Protein AF-I4D153-F1 (afdb_monomer)

Radius of gyration: 48.36 Å; Cα contacts (8 Å, |Δi|>4): 342; chains: 1; bounding box: 91×27×139 Å

Organism: Desulfosporosinus acidiphilus (strain DSM 22704 / JCM 16185 / SJ4) (NCBI:txid646529)

InterPro domains:
  IPR004089 Methyl-accepting chemotaxis protein (MCP) signalling domain [PF00015] (146-263)
  IPR004089 Methyl-accepting chemotaxis protein (MCP) signalling domain [PS50111] (107-269)
  IPR004089 Methyl-accepting chemotaxis protein (MCP) signalling domain [SM00283] (89-269)

pLDDT: mean 94.03, std 3.93, range [60.91, 98.0]

Solvent-accessible surface area (backbone atoms only — not comparable to full-atom val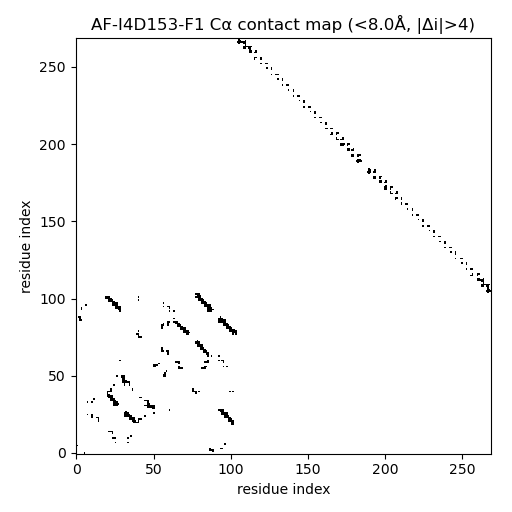ues): 13862 Å² total; per-residue (Å²): 133,53,72,62,58,54,49,67,71,44,55,88,53,54,54,76,78,47,93,61,53,36,21,40,37,35,27,45,81,65,24,26,73,43,75,44,67,24,90,71,45,54,90,78,81,52,73,69,43,54,67,54,87,91,35,50,53,43,52,6,66,72,68,72,39,76,27,77,44,82,43,60,33,90,81,52,78,48,33,26,39,39,39,14,38,43,38,71,53,97,90,39,75,60,18,31,46,33,38,34,38,58,40,57,68,33,51,46,37,25,50,53,15,48,54,47,44,57,48,45,55,54,51,52,52,53,42,52,53,50,48,53,52,40,54,51,48,53,53,48,50,55,51,52,50,54,53,48,53,51,51,52,52,50,48,53,52,51,49,54,52,40,54,50,51,38,50,49,20,55,50,42,29,53,50,16,48,55,41,31,52,51,14,60,73,50,44,85,82,13,55,68,49,30,56,54,16,52,51,42,29,49,54,17,50,54,44,41,54,51,34,52,53,50,51,54,51,47,54,55,51,51,54,52,50,53,55,48,53,54,50,49,53,52,51,50,54,53,42,54,49,51,53,50,52,42,53,52,49,54,57,50,44,56,52,50,45,55,53,22,53,50,35,31,59,58,27,72,111

Foldseek 3Di:
DFLLVVCVVCQVVVCVVDPFFKKKWKWFLFFTCDTDHTPQRDPVHDGPHGDDPPDQQVVCSVVVAWGWDWDDCVNGVFTWIKIKHFRDDPNHGGIIMIMTGGLPVLLVLQVVLVVLLVVLVVVLVVLVVLLVVLVVLLVVLVVLLVVLVVVLVVLVVLLVVLVVLLVVLVVQLVVLVVQLVVLVVVPPVSVVSNVVSVVSNVVSVVSNVVSVVSNVVSVVVNVVSVVSNVVSVVSNVVSVVSNVVSVVSNVVSVVSNVVSVVSSVSSVD

Structure (mmCIF, N/CA/C/O backbone):
data_AF-I4D153-F1
#
_entry.id   AF-I4D153-F1
#
loop_
_atom_site.group_PDB
_atom_site.id
_atom_site.type_symbol
_atom_site.label_atom_id
_atom_site.label_alt_id
_atom_site.label_comp_id
_atom_site.label_asym_id
_atom_site.label_entity_id
_atom_site.label_seq_id
_atom_site.pdbx_PDB_ins_code
_atom_site.Cartn_x
_atom_site.Cartn_y
_atom_site.Cartn_z
_atom_site.occupancy
_atom_site.B_iso_or_equiv
_atom_site.auth_seq_id
_atom_site.auth_comp_id
_atom_site.auth_asym_id
_atom_site.auth_atom_id
_atom_site.pdbx_PDB_model_num
ATOM 1 N N . MET A 1 1 ? 26.903 -4.502 -64.035 1.00 76.62 1 MET A N 1
ATOM 2 C CA . MET A 1 1 ? 26.724 -3.588 -62.892 1.00 76.62 1 MET A CA 1
ATOM 3 C C . MET A 1 1 ? 27.528 -4.168 -61.753 1.00 76.62 1 MET A C 1
ATOM 5 O O . MET A 1 1 ? 27.273 -5.317 -61.411 1.00 76.62 1 MET A O 1
ATOM 9 N N . THR A 1 2 ? 28.529 -3.446 -61.257 1.00 90.88 2 THR A N 1
ATOM 10 C CA . THR A 1 2 ? 29.342 -3.911 -60.124 1.00 90.88 2 THR A CA 1
ATOM 11 C C . THR A 1 2 ? 28.524 -3.893 -58.838 1.00 90.88 2 THR A C 1
ATOM 13 O O . THR A 1 2 ? 27.519 -3.177 -58.733 1.00 90.88 2 THR A O 1
ATOM 16 N N . LYS A 1 3 ? 28.940 -4.658 -57.828 1.00 91.25 3 LYS A N 1
ATOM 17 C CA . LYS A 1 3 ? 28.259 -4.655 -56.525 1.00 91.25 3 LYS A CA 1
ATOM 18 C C . LYS A 1 3 ? 28.270 -3.264 -55.893 1.00 91.25 3 LYS A C 1
ATOM 20 O O . LYS A 1 3 ? 27.273 -2.843 -55.312 1.00 91.25 3 LYS A O 1
ATOM 25 N N . PHE A 1 4 ? 29.363 -2.523 -56.058 1.00 93.19 4 PHE A N 1
ATOM 26 C CA . PHE A 1 4 ? 29.460 -1.140 -55.600 1.00 93.19 4 PHE A CA 1
ATOM 27 C C . PHE A 1 4 ? 28.450 -0.214 -56.298 1.00 93.19 4 PHE A C 1
ATOM 29 O O . PHE A 1 4 ? 27.745 0.534 -55.622 1.00 93.19 4 PHE A O 1
ATOM 36 N N . GLN A 1 5 ? 28.297 -0.326 -57.625 1.00 92.19 5 GLN A N 1
ATOM 37 C CA . GLN A 1 5 ? 27.283 0.424 -58.381 1.00 92.19 5 GLN A CA 1
ATOM 38 C C . GLN A 1 5 ? 25.861 0.122 -57.891 1.00 92.19 5 GLN A C 1
ATOM 40 O O . GLN A 1 5 ? 25.035 1.026 -57.821 1.00 92.19 5 GLN A O 1
ATOM 45 N N . ALA A 1 6 ? 25.579 -1.123 -57.494 1.00 93.25 6 ALA A N 1
ATOM 46 C CA . ALA A 1 6 ? 24.289 -1.478 -56.904 1.00 93.25 6 ALA A CA 1
ATOM 47 C C . ALA A 1 6 ? 24.031 -0.724 -55.587 1.00 93.25 6 ALA A C 1
ATOM 49 O O . ALA A 1 6 ? 22.956 -0.156 -55.411 1.00 93.25 6 ALA A O 1
ATOM 50 N N . TYR A 1 7 ? 25.024 -0.656 -54.688 1.00 94.12 7 TYR A N 1
ATOM 51 C CA . TYR A 1 7 ? 24.916 0.125 -53.449 1.00 94.12 7 TYR A CA 1
ATOM 52 C C . TYR A 1 7 ? 24.739 1.624 -53.715 1.00 94.12 7 TYR A C 1
ATOM 54 O O . TYR A 1 7 ? 23.959 2.265 -53.018 1.00 94.12 7 TYR A O 1
ATOM 62 N N . GLN A 1 8 ? 25.400 2.180 -54.736 1.00 93.38 8 GLN A N 1
ATOM 63 C CA . GLN A 1 8 ? 25.223 3.585 -55.125 1.00 93.38 8 GLN A CA 1
ATOM 64 C C . GLN A 1 8 ? 23.796 3.909 -55.585 1.00 93.38 8 GLN A C 1
ATOM 66 O O . GLN A 1 8 ? 23.347 5.033 -55.380 1.00 93.38 8 GLN A O 1
ATOM 71 N N . LEU A 1 9 ? 23.084 2.949 -56.184 1.00 93.31 9 LEU A N 1
ATOM 72 C CA . LEU A 1 9 ? 21.699 3.148 -56.617 1.00 93.31 9 LEU A CA 1
ATOM 73 C C . LEU A 1 9 ? 20.720 3.167 -55.440 1.00 93.31 9 LEU A C 1
ATOM 75 O O . LEU A 1 9 ? 19.790 3.964 -55.447 1.00 93.31 9 LEU A O 1
ATOM 79 N N . ILE A 1 10 ? 20.938 2.317 -54.432 1.00 94.06 10 ILE A N 1
ATOM 80 C CA . ILE A 1 10 ? 19.985 2.138 -53.325 1.00 94.06 10 ILE A CA 1
ATOM 81 C C . ILE A 1 10 ? 20.314 2.971 -52.080 1.00 94.06 10 ILE A C 1
ATOM 83 O O . ILE A 1 10 ? 19.490 3.063 -51.176 1.00 94.06 10 ILE A O 1
ATOM 87 N N . VAL A 1 11 ? 21.511 3.564 -51.976 1.00 93.81 11 VAL A N 1
ATOM 88 C CA . VAL A 1 11 ? 21.991 4.207 -50.734 1.00 93.81 11 VAL A CA 1
ATOM 89 C C . VAL A 1 11 ? 21.057 5.305 -50.205 1.00 93.81 11 VAL A C 1
ATOM 91 O O . VAL A 1 11 ? 20.907 5.426 -48.991 1.00 93.81 11 VAL A O 1
ATOM 94 N N . SER A 1 12 ? 20.379 6.052 -51.083 1.00 91.31 12 SER A N 1
ATOM 95 C CA . SER A 1 12 ? 19.394 7.079 -50.700 1.00 91.31 12 SER A CA 1
ATOM 96 C C . SER A 1 12 ? 18.118 6.508 -50.077 1.00 91.31 12 SER A C 1
ATOM 98 O O . SER A 1 12 ? 17.389 7.218 -49.392 1.00 91.31 12 SER A O 1
ATOM 100 N N . GLU A 1 13 ? 17.825 5.233 -50.323 1.00 92.88 13 GLU A N 1
ATOM 101 C CA . GLU A 1 13 ? 16.612 4.551 -49.868 1.00 92.88 13 GLU A CA 1
ATOM 102 C C . GLU A 1 13 ? 16.860 3.750 -48.585 1.00 92.88 13 GLU A C 1
ATOM 104 O O . GLU A 1 13 ? 15.913 3.421 -47.877 1.00 92.88 13 GLU A O 1
ATOM 109 N N . ILE A 1 14 ? 18.125 3.483 -48.230 1.00 92.56 14 ILE A N 1
ATOM 110 C CA . ILE A 1 14 ? 18.494 2.663 -47.064 1.00 92.56 14 ILE A CA 1
ATOM 111 C C . ILE A 1 14 ? 17.884 3.204 -45.768 1.00 92.56 14 ILE A C 1
ATOM 113 O O . ILE A 1 14 ? 17.436 2.410 -44.947 1.00 92.56 14 ILE A O 1
ATOM 117 N N . GLN A 1 15 ? 17.809 4.527 -45.588 1.00 91.56 15 GLN A N 1
ATOM 118 C CA . GLN A 1 15 ? 17.182 5.128 -44.403 1.00 91.56 15 GLN A CA 1
ATOM 119 C C . GLN A 1 15 ? 15.707 4.727 -44.246 1.00 91.56 15 GLN A C 1
ATOM 121 O O . GLN A 1 15 ? 15.231 4.604 -43.124 1.00 91.56 15 GLN A O 1
ATOM 126 N N . GLN A 1 16 ? 14.992 4.471 -45.347 1.00 89.75 16 GLN A N 1
ATOM 127 C CA . GLN A 1 16 ? 13.570 4.103 -45.334 1.00 89.75 16 GLN A CA 1
ATOM 128 C C . GLN A 1 16 ? 13.328 2.667 -44.844 1.00 89.75 16 GLN A C 1
ATOM 130 O O . GLN A 1 16 ? 12.194 2.300 -44.553 1.00 89.75 16 GLN A O 1
ATOM 135 N N . LEU A 1 17 ? 14.384 1.851 -44.745 1.00 90.06 17 LEU A N 1
ATOM 136 C CA . LEU A 1 17 ? 14.309 0.487 -44.217 1.00 90.06 17 LEU A CA 1
ATOM 137 C C . LEU A 1 17 ? 14.295 0.445 -42.683 1.00 90.06 17 LEU A C 1
ATOM 139 O O . LEU A 1 17 ? 14.045 -0.614 -42.107 1.00 90.06 17 LEU A O 1
ATOM 143 N N . PHE A 1 18 ? 14.583 1.570 -42.024 1.00 88.06 18 PHE A N 1
ATOM 144 C CA . PHE A 1 18 ? 14.670 1.672 -40.573 1.00 88.06 18 PHE A CA 1
ATOM 145 C C . PHE A 1 18 ? 13.539 2.540 -40.024 1.00 88.06 18 PHE A C 1
ATOM 147 O O . PHE A 1 18 ? 13.183 3.566 -40.597 1.00 88.06 18 PHE A O 1
ATOM 154 N N . ASN A 1 19 ? 12.998 2.131 -38.875 1.00 83.06 19 ASN A N 1
ATOM 155 C CA . ASN A 1 19 ? 12.070 2.960 -38.103 1.00 83.06 19 ASN A CA 1
ATOM 156 C C . ASN A 1 19 ? 12.810 3.967 -37.206 1.00 83.06 19 ASN A C 1
ATOM 158 O O . ASN A 1 19 ? 12.235 4.987 -36.827 1.00 83.06 19 ASN A O 1
ATOM 162 N N . ASP A 1 20 ? 14.064 3.667 -36.862 1.00 85.50 20 ASP A N 1
ATOM 163 C CA . ASP A 1 20 ? 14.906 4.494 -36.001 1.00 85.50 20 ASP A CA 1
ATOM 164 C C . ASP A 1 20 ? 15.532 5.663 -36.765 1.00 85.50 20 ASP A C 1
ATOM 166 O O . ASP A 1 20 ? 15.550 5.695 -37.997 1.00 85.50 20 ASP A O 1
ATOM 170 N N . ASP A 1 21 ? 16.091 6.626 -36.027 1.00 90.56 21 ASP A N 1
ATOM 171 C CA . ASP A 1 21 ? 16.912 7.648 -36.659 1.00 90.56 21 ASP A CA 1
ATOM 172 C C . ASP A 1 21 ? 18.254 7.066 -37.107 1.00 90.56 21 ASP A C 1
ATOM 174 O O . ASP A 1 21 ? 19.024 6.541 -36.294 1.00 90.56 21 ASP A O 1
ATOM 178 N N . VAL A 1 22 ? 18.516 7.158 -38.410 1.00 93.50 22 VAL A N 1
ATOM 179 C CA . VAL A 1 22 ? 19.647 6.501 -39.055 1.00 93.50 22 VAL A CA 1
ATOM 180 C C . VAL A 1 22 ? 20.360 7.457 -39.997 1.00 93.50 22 VAL A C 1
ATOM 182 O O . VAL A 1 22 ? 19.741 8.003 -40.906 1.00 93.50 22 VAL A O 1
ATOM 185 N N . ALA A 1 23 ? 21.675 7.606 -39.840 1.00 95.00 23 ALA A N 1
ATOM 186 C CA . ALA A 1 23 ? 22.534 8.225 -40.848 1.00 95.00 23 ALA A CA 1
ATOM 187 C C . ALA A 1 23 ? 23.227 7.145 -41.690 1.00 95.00 23 ALA A C 1
ATOM 189 O O . ALA A 1 23 ? 23.680 6.130 -41.157 1.00 95.00 23 ALA A O 1
ATOM 190 N N . VAL A 1 24 ? 23.330 7.363 -42.999 1.00 96.75 24 VAL A N 1
ATOM 191 C CA . VAL A 1 24 ? 23.921 6.411 -43.950 1.00 96.75 24 VAL A CA 1
ATOM 192 C C . VAL A 1 24 ? 25.056 7.083 -44.709 1.00 96.75 24 VAL A C 1
ATOM 194 O O . VAL A 1 24 ? 24.886 8.158 -45.282 1.00 96.75 24 VAL A O 1
ATOM 197 N N . THR A 1 25 ? 26.208 6.425 -44.764 1.00 96.75 25 THR A N 1
ATOM 198 C CA . THR A 1 25 ? 27.381 6.903 -45.498 1.00 96.75 25 THR A CA 1
ATOM 199 C C . THR A 1 25 ? 27.930 5.780 -46.365 1.00 96.75 25 THR A C 1
ATOM 201 O O . THR A 1 25 ? 28.168 4.674 -45.884 1.00 96.75 25 THR A O 1
ATOM 204 N N . LEU A 1 26 ? 28.160 6.063 -47.643 1.00 97.44 26 LEU A N 1
ATOM 205 C CA . LEU A 1 26 ? 28.806 5.146 -48.574 1.00 97.44 26 LEU A CA 1
ATOM 206 C C . LEU A 1 26 ? 30.208 5.659 -48.892 1.00 97.44 26 LEU A C 1
ATOM 208 O O . LEU A 1 26 ? 30.392 6.835 -49.214 1.00 97.44 26 LEU A O 1
ATOM 212 N N . PHE A 1 27 ? 31.177 4.758 -48.820 1.00 96.81 27 PHE A N 1
ATOM 213 C CA . PHE A 1 27 ? 32.582 5.005 -49.111 1.00 96.81 27 PHE A CA 1
ATOM 214 C C . PHE A 1 27 ? 33.006 4.140 -50.293 1.00 96.81 27 PHE A C 1
ATOM 216 O O . PHE A 1 27 ? 32.666 2.956 -50.318 1.00 96.81 27 PHE A O 1
ATOM 223 N N . ASP A 1 28 ? 33.772 4.704 -51.224 1.00 94.12 28 ASP A N 1
ATOM 224 C CA . ASP A 1 28 ? 34.683 3.887 -52.031 1.00 94.12 28 ASP A CA 1
ATOM 225 C C . ASP A 1 28 ? 35.900 3.487 -51.160 1.00 94.12 28 ASP A C 1
ATOM 227 O O . ASP A 1 28 ? 35.856 3.579 -49.928 1.00 94.12 28 ASP A O 1
ATOM 231 N N . THR A 1 29 ? 36.979 2.982 -51.753 1.00 91.50 29 THR A N 1
ATOM 232 C CA . THR A 1 29 ? 38.177 2.582 -50.996 1.00 91.50 29 THR A CA 1
ATOM 233 C C . THR A 1 29 ? 38.977 3.761 -50.429 1.00 91.50 29 THR A C 1
ATOM 235 O O . THR A 1 29 ? 39.786 3.557 -49.525 1.00 91.50 29 THR A O 1
ATOM 238 N N . GLU A 1 30 ? 38.747 4.988 -50.904 1.00 92.00 30 GLU A N 1
ATOM 239 C CA . GLU A 1 30 ? 39.556 6.169 -50.587 1.00 92.00 30 GLU A CA 1
ATOM 240 C C . GLU A 1 30 ? 38.769 7.293 -49.902 1.00 92.00 30 GLU A C 1
ATOM 242 O O . GLU A 1 30 ? 39.345 8.037 -49.109 1.00 92.00 30 GLU A O 1
ATOM 247 N N . LYS A 1 31 ? 37.474 7.453 -50.196 1.00 95.50 31 LYS A N 1
ATOM 248 C CA . LYS A 1 31 ? 36.664 8.622 -49.829 1.00 95.50 31 LYS A CA 1
ATOM 249 C C . LYS A 1 31 ? 35.166 8.337 -49.728 1.00 95.50 31 LYS A C 1
ATOM 251 O O . LYS A 1 31 ? 34.630 7.347 -50.217 1.00 95.50 31 LYS A O 1
ATOM 256 N N . ILE A 1 32 ? 34.462 9.274 -49.099 1.00 96.62 32 ILE A N 1
ATOM 257 C CA . ILE A 1 32 ? 32.999 9.300 -49.027 1.00 96.62 32 ILE A CA 1
ATOM 258 C C . ILE A 1 32 ? 32.430 9.631 -50.407 1.00 96.62 32 ILE A C 1
ATOM 260 O O . ILE A 1 32 ? 32.717 10.694 -50.961 1.00 96.62 32 ILE A O 1
ATOM 264 N N . VAL A 1 33 ? 31.569 8.758 -50.925 1.00 96.25 33 VAL A N 1
ATOM 265 C CA . VAL A 1 33 ? 30.865 8.954 -52.202 1.00 96.25 33 VAL A CA 1
ATOM 266 C C . VAL A 1 33 ? 29.421 9.410 -52.014 1.00 96.25 33 VAL A C 1
ATOM 268 O O . VAL A 1 33 ? 28.890 10.104 -52.875 1.00 96.25 33 VAL A O 1
ATOM 271 N N . ALA A 1 34 ? 28.791 9.067 -50.888 1.00 95.81 34 ALA A N 1
ATOM 272 C CA . ALA A 1 34 ? 27.454 9.534 -50.546 1.00 95.81 34 ALA A CA 1
ATOM 273 C C . ALA A 1 34 ? 27.289 9.643 -49.030 1.00 95.81 34 ALA A C 1
ATOM 275 O O . ALA A 1 34 ? 27.838 8.837 -48.278 1.00 95.81 34 ALA A O 1
ATOM 276 N N . TYR A 1 35 ? 26.516 10.629 -48.587 1.00 95.88 35 TYR A N 1
ATOM 277 C CA . TYR A 1 35 ? 26.180 10.821 -47.183 1.00 95.88 35 TYR A CA 1
ATOM 278 C C . TYR A 1 35 ? 24.750 11.329 -47.054 1.00 95.88 35 TYR A C 1
ATOM 280 O O . TYR A 1 35 ? 24.388 12.333 -47.665 1.00 95.88 35 TYR A O 1
ATOM 288 N N . TYR A 1 36 ? 23.976 10.640 -46.227 1.00 95.44 36 TYR A N 1
ATOM 289 C CA . TYR A 1 36 ? 22.609 10.975 -45.874 1.00 95.44 36 TYR A CA 1
ATOM 290 C C . TYR A 1 36 ? 22.545 11.073 -44.345 1.00 95.44 36 TYR A C 1
ATOM 292 O O . TYR A 1 36 ? 22.592 10.039 -43.670 1.00 95.44 36 TYR A O 1
ATOM 300 N N . PRO A 1 37 ? 22.525 12.290 -43.770 1.00 93.56 37 PRO A N 1
ATOM 301 C CA . PRO A 1 37 ? 22.400 12.459 -42.327 1.00 93.56 37 PRO A CA 1
ATOM 302 C C . PRO A 1 37 ? 21.038 11.953 -41.840 1.00 93.56 37 PRO A C 1
ATOM 304 O O . PRO A 1 37 ? 20.054 11.965 -42.585 1.00 93.56 37 PRO A O 1
ATOM 307 N N . GLY A 1 38 ? 20.988 11.525 -40.581 1.00 91.44 38 GLY A N 1
ATOM 308 C CA . GLY A 1 38 ? 19.732 11.280 -39.881 1.00 91.44 38 GLY A CA 1
ATOM 309 C C . GLY A 1 38 ? 19.036 12.593 -39.508 1.00 91.44 38 GLY A C 1
ATOM 310 O O . GLY A 1 38 ? 19.539 13.691 -39.755 1.00 91.44 38 GLY A O 1
ATOM 311 N N . LYS A 1 39 ? 17.868 12.484 -38.879 1.00 89.75 39 LYS A N 1
ATOM 312 C CA . LYS A 1 39 ? 17.112 13.601 -38.301 1.00 89.75 39 LYS A CA 1
ATOM 313 C C . LYS A 1 39 ? 17.874 14.263 -37.155 1.00 89.75 39 LYS A C 1
ATOM 315 O O . LYS A 1 39 ? 17.893 15.488 -37.072 1.00 89.75 39 LYS A O 1
ATOM 320 N N . THR A 1 40 ? 18.470 13.469 -36.268 1.00 87.94 40 THR A N 1
ATOM 321 C CA . THR A 1 40 ? 19.259 13.928 -35.115 1.00 87.94 40 THR A CA 1
ATOM 322 C C . THR A 1 40 ? 20.724 13.501 -35.215 1.00 87.94 40 THR A C 1
ATOM 324 O O . THR A 1 40 ? 21.593 14.188 -34.678 1.00 87.94 40 THR A O 1
ATOM 327 N N . ILE A 1 41 ? 21.033 12.431 -35.956 1.00 91.12 41 ILE A N 1
ATOM 328 C CA . ILE A 1 41 ? 22.411 11.984 -36.193 1.00 91.12 41 ILE A CA 1
ATOM 329 C C . ILE A 1 41 ? 23.046 12.733 -37.369 1.00 91.12 41 ILE A C 1
ATOM 331 O O . ILE A 1 41 ? 22.785 12.434 -38.535 1.00 91.12 41 ILE A O 1
ATOM 335 N N . ASP A 1 42 ? 23.988 13.625 -37.064 1.00 89.25 42 ASP A N 1
ATOM 336 C CA . ASP A 1 42 ? 24.889 14.216 -38.054 1.00 89.25 42 ASP A CA 1
ATOM 337 C C . ASP A 1 42 ? 26.358 13.939 -37.701 1.00 89.25 42 ASP A C 1
ATOM 339 O O . ASP A 1 42 ? 26.964 14.596 -36.854 1.00 89.25 42 ASP A O 1
ATOM 343 N N . THR A 1 43 ? 26.951 12.979 -38.411 1.00 85.81 43 THR A N 1
ATOM 344 C CA . THR A 1 43 ? 28.365 12.586 -38.279 1.00 85.81 43 THR A CA 1
ATOM 345 C C . THR A 1 43 ? 29.349 13.619 -38.839 1.00 85.81 43 THR A C 1
ATOM 347 O O . THR A 1 43 ? 30.559 13.402 -38.789 1.00 85.81 43 THR A O 1
ATOM 350 N N . LYS A 1 44 ? 28.856 14.738 -39.394 1.00 86.88 44 LYS A N 1
ATOM 351 C CA . LYS A 1 44 ? 29.649 15.781 -40.069 1.00 86.88 44 LYS A CA 1
ATOM 352 C C . LYS A 1 44 ? 30.449 15.267 -41.275 1.00 86.88 44 LYS A C 1
ATOM 354 O O . LYS A 1 44 ? 31.397 15.923 -41.715 1.00 86.88 44 LYS A O 1
ATOM 359 N N . ALA A 1 45 ? 30.054 14.120 -41.828 1.00 88.12 45 ALA A N 1
ATOM 360 C CA . ALA A 1 45 ? 30.633 13.550 -43.035 1.00 88.12 45 ALA A CA 1
ATOM 361 C C . ALA A 1 45 ? 30.436 14.487 -44.240 1.00 88.12 45 ALA A C 1
ATOM 363 O O . ALA A 1 45 ? 29.404 15.142 -44.390 1.00 88.12 45 ALA A O 1
ATOM 364 N N . ARG A 1 46 ? 31.445 14.560 -45.114 1.00 92.19 46 ARG A N 1
ATOM 365 C CA . ARG A 1 46 ? 31.395 15.344 -46.355 1.00 92.19 46 ARG A CA 1
ATOM 366 C C . ARG A 1 46 ? 31.862 14.490 -47.519 1.00 92.19 46 ARG A C 1
ATOM 368 O O . ARG A 1 46 ? 32.876 13.804 -47.409 1.00 92.19 46 ARG A O 1
ATOM 375 N N . ILE A 1 47 ? 31.130 14.562 -48.628 1.00 94.44 47 ILE A N 1
ATOM 376 C CA . ILE A 1 47 ? 31.486 13.874 -49.873 1.00 94.44 47 ILE A CA 1
ATOM 377 C C . ILE A 1 47 ? 32.897 14.304 -50.293 1.00 94.44 47 ILE A C 1
ATOM 379 O O . ILE A 1 47 ? 33.223 15.490 -50.268 1.00 94.44 47 ILE A O 1
ATOM 383 N N . GLY A 1 48 ? 33.731 13.331 -50.653 1.00 92.12 48 GLY A N 1
ATOM 384 C CA . GLY A 1 48 ? 35.122 13.533 -51.049 1.00 92.12 48 GLY A CA 1
ATOM 385 C C . GLY A 1 48 ? 36.149 13.412 -49.921 1.00 92.12 48 GLY A C 1
ATOM 386 O O . GLY A 1 48 ? 37.325 13.224 -50.222 1.00 92.12 48 GLY A O 1
ATOM 387 N N . ASN A 1 49 ? 35.744 13.456 -48.647 1.00 93.19 49 ASN A N 1
ATOM 388 C CA . ASN A 1 49 ? 36.683 13.268 -47.537 1.00 93.19 49 ASN A CA 1
ATOM 389 C C . ASN A 1 49 ? 37.066 11.785 -47.370 1.00 93.19 49 ASN A C 1
ATOM 391 O O . ASN A 1 49 ? 36.195 10.923 -47.526 1.00 93.19 49 ASN A O 1
ATOM 395 N N . PRO A 1 50 ? 38.322 11.476 -46.994 1.00 93.50 50 PRO A N 1
ATOM 396 C CA . PRO A 1 50 ? 38.738 10.110 -46.697 1.00 93.50 50 PRO A CA 1
ATOM 397 C C . PRO A 1 50 ? 38.113 9.574 -45.396 1.00 93.50 50 PRO A C 1
ATOM 399 O O . PRO A 1 50 ? 37.728 10.371 -44.529 1.00 93.50 50 PRO A O 1
ATOM 402 N N . PRO A 1 51 ? 38.031 8.239 -45.213 1.00 91.19 51 PRO A N 1
ATOM 403 C CA . PRO A 1 51 ? 37.645 7.638 -43.941 1.00 91.19 51 PRO A CA 1
ATOM 404 C C . PRO A 1 51 ? 38.496 8.177 -42.785 1.00 91.19 51 PRO A C 1
ATOM 406 O O . PRO A 1 51 ? 39.726 8.188 -42.848 1.00 91.19 51 PRO A O 1
ATOM 409 N N . THR A 1 52 ? 37.850 8.617 -41.704 1.00 90.00 52 THR A N 1
ATOM 410 C CA . THR A 1 52 ? 38.560 9.177 -40.547 1.00 90.00 52 THR A CA 1
ATOM 411 C C . THR A 1 52 ? 39.454 8.114 -39.890 1.00 90.00 52 THR A C 1
ATOM 413 O O . THR A 1 52 ? 38.971 7.004 -39.626 1.00 90.00 52 THR A O 1
ATOM 416 N N . PRO A 1 53 ? 40.729 8.419 -39.574 1.00 89.50 53 PRO A N 1
ATOM 417 C CA . PRO A 1 53 ? 41.608 7.502 -38.853 1.00 89.50 53 PRO A CA 1
ATOM 418 C C . PRO A 1 53 ? 40.996 7.013 -37.536 1.00 89.50 53 PRO A C 1
ATOM 420 O O . PRO A 1 53 ? 40.427 7.792 -36.776 1.00 89.50 53 PRO A O 1
ATOM 423 N N . GLY A 1 54 ? 41.092 5.708 -37.274 1.00 86.94 54 GLY A N 1
ATOM 424 C CA . GLY A 1 54 ? 40.524 5.081 -36.075 1.00 86.94 54 GLY A CA 1
ATOM 425 C C . GLY A 1 54 ? 39.001 4.890 -36.094 1.00 86.94 54 GLY A C 1
ATOM 426 O O . GLY A 1 54 ? 38.456 4.358 -35.124 1.00 86.94 54 GLY A O 1
ATOM 427 N N . SER A 1 55 ? 38.308 5.277 -37.173 1.00 90.88 55 SER A N 1
ATOM 428 C CA . SER A 1 55 ? 36.882 4.980 -37.355 1.00 90.88 55 SER A CA 1
ATOM 429 C C . SER A 1 55 ? 36.631 3.484 -37.578 1.00 90.88 55 SER A C 1
ATOM 431 O O . SER A 1 55 ? 37.476 2.756 -38.099 1.00 90.88 55 SER A O 1
ATOM 433 N N . ASN A 1 56 ? 35.427 3.032 -37.225 1.00 92.06 56 ASN A N 1
ATOM 434 C CA . ASN A 1 56 ? 34.936 1.689 -37.551 1.00 92.06 56 ASN A CA 1
ATOM 435 C C . ASN A 1 56 ? 34.915 1.421 -39.069 1.00 92.06 56 ASN A C 1
ATOM 437 O O . ASN A 1 56 ? 35.089 0.282 -39.488 1.00 92.06 56 ASN A O 1
ATOM 441 N N . VAL A 1 57 ? 34.732 2.460 -39.891 1.00 94.62 57 VAL A N 1
ATOM 442 C CA . VAL A 1 57 ? 34.762 2.368 -41.358 1.00 94.62 57 VAL A CA 1
ATOM 443 C C . VAL A 1 57 ? 36.151 2.001 -41.867 1.00 94.62 57 VAL A C 1
ATOM 445 O O . VAL A 1 57 ? 36.274 1.072 -42.661 1.00 94.62 57 VAL A O 1
ATOM 448 N N . LEU A 1 58 ? 37.195 2.689 -41.395 1.00 93.69 58 LEU A N 1
ATOM 449 C CA . LEU A 1 58 ? 38.570 2.392 -41.802 1.00 93.69 58 LEU A CA 1
ATOM 450 C C . LEU A 1 58 ? 38.998 0.988 -41.347 1.00 93.69 58 LEU A C 1
ATOM 452 O O . LEU A 1 58 ? 39.636 0.251 -42.097 1.00 93.69 58 LEU A O 1
ATOM 456 N N . GLU A 1 59 ? 38.598 0.590 -40.139 1.00 94.69 59 GLU A N 1
ATOM 457 C CA . GLU A 1 59 ? 38.806 -0.768 -39.629 1.00 94.69 59 GLU A CA 1
ATOM 458 C C . GLU A 1 59 ? 38.102 -1.826 -40.499 1.00 94.69 59 GLU A C 1
ATOM 460 O O . GLU A 1 59 ? 38.695 -2.857 -40.816 1.00 94.69 59 GLU A O 1
ATOM 465 N N . ALA A 1 60 ? 36.871 -1.566 -40.952 1.00 95.94 60 ALA A N 1
ATOM 466 C CA . ALA A 1 60 ? 36.139 -2.452 -41.858 1.00 95.94 60 ALA A CA 1
ATOM 467 C C . ALA A 1 60 ? 36.804 -2.556 -43.243 1.00 95.94 60 ALA A C 1
ATOM 469 O O . ALA A 1 60 ? 36.963 -3.661 -43.761 1.00 95.94 60 ALA A O 1
ATOM 470 N N . LEU A 1 61 ? 37.252 -1.427 -43.807 1.00 94.50 61 LEU A N 1
ATOM 471 C CA . LEU A 1 61 ? 37.981 -1.366 -45.082 1.00 94.50 61 LEU A CA 1
ATOM 472 C C . LEU A 1 61 ? 39.360 -2.043 -45.024 1.00 94.50 61 LEU A C 1
ATOM 474 O O . LEU A 1 61 ? 39.860 -2.486 -46.048 1.00 94.50 61 LEU A O 1
ATOM 478 N N . THR A 1 62 ? 39.972 -2.141 -43.842 1.00 93.25 62 THR A N 1
ATOM 479 C CA . THR A 1 62 ? 41.284 -2.790 -43.666 1.00 93.25 62 THR A CA 1
ATOM 480 C C . THR A 1 62 ? 41.141 -4.280 -43.354 1.00 93.25 62 THR A C 1
ATOM 482 O O . THR A 1 62 ? 41.900 -5.108 -43.846 1.00 93.25 62 THR A O 1
ATOM 485 N N . SER A 1 63 ? 40.171 -4.641 -42.511 1.00 93.81 63 SER A N 1
ATOM 486 C CA . SER A 1 63 ? 39.974 -6.022 -42.053 1.00 93.81 63 SER A CA 1
ATOM 487 C C . SER A 1 63 ? 39.140 -6.879 -43.006 1.00 93.81 63 SER A C 1
ATOM 489 O O . SER A 1 63 ? 39.138 -8.104 -42.868 1.00 93.81 63 SER A O 1
ATOM 491 N N . GLY A 1 64 ? 38.377 -6.258 -43.914 1.00 94.06 64 GLY A N 1
ATOM 492 C CA . GLY A 1 64 ? 37.393 -6.938 -44.758 1.00 94.06 64 GLY A CA 1
ATOM 493 C C . GLY A 1 64 ? 36.215 -7.533 -43.976 1.00 94.06 64 GLY A C 1
ATOM 494 O O . GLY A 1 64 ? 35.468 -8.351 -44.510 1.00 94.06 64 GLY A O 1
ATOM 495 N N . LYS A 1 65 ? 36.031 -7.151 -42.703 1.00 95.31 65 LYS A N 1
ATOM 496 C CA . LYS A 1 65 ? 34.969 -7.660 -41.822 1.00 95.31 65 LYS A CA 1
ATOM 497 C C . LYS A 1 65 ? 33.999 -6.558 -41.416 1.00 95.31 65 LYS A C 1
ATOM 499 O O . LYS A 1 65 ? 34.337 -5.379 -41.381 1.00 95.31 65 LYS A O 1
ATOM 504 N N . ARG A 1 66 ? 32.780 -6.965 -41.056 1.00 96.50 66 ARG A N 1
ATOM 505 C CA . ARG A 1 66 ? 31.794 -6.076 -40.435 1.00 96.50 66 ARG A CA 1
ATOM 506 C C . ARG A 1 66 ? 32.316 -5.595 -39.080 1.00 96.50 66 ARG A C 1
ATOM 508 O O . ARG A 1 66 ? 32.601 -6.421 -38.215 1.00 96.50 66 ARG A O 1
ATOM 515 N N . VAL A 1 67 ? 32.350 -4.282 -38.880 1.00 96.62 67 VAL A N 1
ATOM 516 C CA . VAL A 1 67 ? 32.768 -3.648 -37.623 1.00 96.62 67 VAL A CA 1
ATOM 517 C C . VAL A 1 67 ? 31.585 -2.905 -37.020 1.00 96.62 67 VAL A C 1
ATOM 519 O O . VAL A 1 67 ? 30.920 -2.119 -37.691 1.00 96.62 67 VAL A O 1
ATOM 522 N N . VAL A 1 68 ? 31.317 -3.149 -35.740 1.00 95.25 68 VAL A N 1
ATOM 523 C CA . VAL A 1 68 ? 30.272 -2.459 -34.978 1.00 95.25 68 VAL A CA 1
ATOM 524 C C . VAL A 1 68 ? 30.927 -1.737 -33.821 1.00 95.25 68 VAL A C 1
ATOM 526 O O . VAL A 1 68 ? 31.715 -2.330 -33.088 1.00 95.25 68 VAL A O 1
ATOM 529 N N . ARG A 1 69 ? 30.597 -0.462 -33.641 1.00 93.75 69 ARG A N 1
ATOM 530 C CA . ARG A 1 69 ? 31.100 0.337 -32.529 1.00 93.75 69 ARG A CA 1
ATOM 531 C C . ARG A 1 69 ? 29.968 1.159 -31.941 1.00 93.75 69 ARG A C 1
ATOM 533 O O . ARG A 1 69 ? 29.140 1.676 -32.681 1.00 93.75 69 ARG A O 1
ATOM 540 N N . ARG A 1 70 ? 29.946 1.291 -30.617 1.00 91.25 70 ARG A N 1
ATOM 541 C CA . ARG A 1 70 ? 29.082 2.251 -29.926 1.00 91.25 70 ARG A CA 1
ATOM 542 C C . ARG A 1 70 ? 29.804 3.590 -29.839 1.00 91.25 70 ARG A C 1
ATOM 544 O O . ARG A 1 70 ? 30.977 3.635 -29.473 1.00 91.25 70 ARG A O 1
ATOM 551 N N . ILE A 1 71 ? 29.105 4.655 -30.198 1.00 91.56 71 ILE A N 1
ATOM 552 C CA . ILE A 1 71 ? 29.596 6.023 -30.191 1.00 91.56 71 ILE A CA 1
ATOM 553 C C . ILE A 1 71 ? 28.798 6.770 -29.119 1.00 91.56 71 ILE A C 1
ATOM 555 O O . ILE A 1 71 ? 27.566 6.792 -29.186 1.00 91.56 71 ILE A O 1
ATOM 559 N N . PRO A 1 72 ? 29.465 7.328 -28.098 1.00 89.69 72 PRO A N 1
ATOM 560 C CA . PRO A 1 72 ? 28.775 7.987 -27.007 1.00 89.69 72 PRO A CA 1
ATOM 561 C C . PRO A 1 72 ? 28.375 9.415 -27.421 1.00 89.69 72 PRO A C 1
ATOM 563 O O . PRO A 1 72 ? 28.919 9.983 -28.377 1.00 89.69 72 PRO A O 1
ATOM 566 N N . LYS A 1 73 ? 27.395 9.995 -26.722 1.00 89.38 73 LYS A N 1
ATOM 567 C CA . LYS A 1 73 ? 26.768 11.271 -27.109 1.00 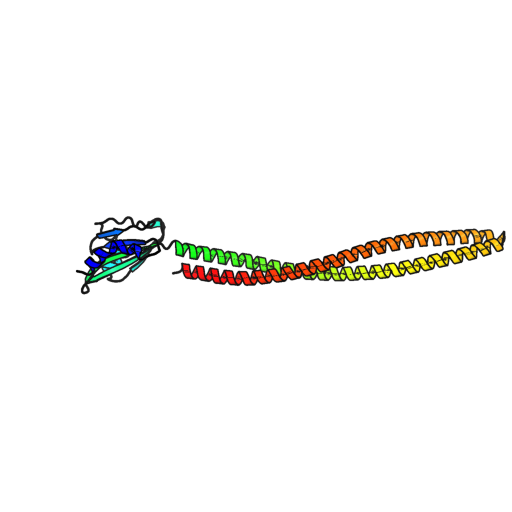89.38 73 LYS A CA 1
ATOM 568 C C . LYS A 1 73 ? 27.738 12.457 -27.115 1.00 89.38 73 LYS A C 1
ATOM 570 O O . LYS A 1 73 ? 27.484 13.445 -27.788 1.00 89.38 73 LYS A O 1
ATOM 575 N N . GLU A 1 74 ? 28.857 12.373 -26.401 1.00 89.56 74 GLU A N 1
ATOM 576 C CA . GLU A 1 74 ? 29.837 13.454 -26.249 1.00 89.56 74 GLU A CA 1
ATOM 577 C C . GLU A 1 74 ? 30.537 13.809 -27.568 1.00 89.56 74 GLU A C 1
ATOM 579 O O . GLU A 1 74 ? 31.022 14.928 -27.713 1.00 89.56 74 GLU A O 1
ATOM 584 N N . LEU A 1 75 ? 30.586 12.883 -28.535 1.00 86.12 75 LEU A N 1
ATOM 585 C CA . LEU A 1 75 ? 31.255 13.114 -29.819 1.00 86.12 75 LEU A CA 1
ATOM 586 C C . LEU A 1 75 ? 30.357 13.807 -30.854 1.00 86.12 75 LEU A C 1
ATOM 588 O O . LEU A 1 75 ? 30.847 14.622 -31.631 1.00 86.12 75 LEU A O 1
ATOM 592 N N . PHE A 1 76 ? 29.058 13.487 -30.876 1.00 86.12 76 PHE A N 1
ATOM 593 C CA . PHE A 1 76 ? 28.138 13.923 -31.942 1.00 86.12 76 PHE A CA 1
ATOM 594 C C . PHE A 1 76 ? 26.782 14.443 -31.435 1.00 86.12 76 PHE A C 1
ATOM 596 O O . PHE A 1 76 ? 25.876 14.673 -32.228 1.00 86.12 76 PHE A O 1
ATOM 603 N N . GLY A 1 77 ? 26.615 14.623 -30.124 1.00 86.31 77 GLY A N 1
ATOM 604 C CA . GLY A 1 77 ? 25.382 15.096 -29.483 1.00 86.31 77 GLY A CA 1
ATOM 605 C C . GLY A 1 77 ? 24.322 14.016 -29.240 1.00 86.31 77 GLY A C 1
ATOM 606 O O . GLY A 1 77 ? 23.508 14.173 -28.335 1.00 86.31 77 GLY A O 1
ATOM 607 N N . VAL A 1 78 ? 24.359 12.906 -29.984 1.00 88.31 78 VAL A N 1
ATOM 608 C CA . VAL A 1 78 ? 23.409 11.782 -29.894 1.00 88.31 78 VAL A CA 1
ATOM 609 C C . VAL A 1 78 ? 24.196 10.473 -29.777 1.00 88.31 78 VAL A C 1
ATOM 611 O O . VAL A 1 78 ? 25.167 10.296 -30.519 1.00 88.31 78 VAL A O 1
ATOM 614 N N . PRO A 1 79 ? 23.840 9.552 -28.862 1.00 90.88 79 PRO A N 1
ATOM 615 C CA . PRO A 1 79 ? 24.485 8.250 -28.799 1.00 90.88 79 PRO A CA 1
ATOM 616 C C . PRO A 1 79 ? 23.966 7.359 -29.933 1.00 90.88 79 PRO A C 1
ATOM 618 O O . PRO A 1 79 ? 22.759 7.253 -30.161 1.00 90.88 79 PRO A O 1
ATOM 621 N N . PHE A 1 80 ? 24.868 6.681 -30.637 1.00 92.88 80 PHE A N 1
ATOM 622 C CA . PHE A 1 80 ? 24.492 5.782 -31.728 1.00 92.88 80 PHE A CA 1
ATOM 623 C C . PHE A 1 80 ? 25.427 4.581 -31.825 1.00 92.88 80 PHE A C 1
ATOM 625 O O . PHE A 1 80 ? 26.553 4.586 -31.323 1.00 92.88 80 PHE A O 1
ATOM 632 N N . VAL A 1 81 ? 24.972 3.534 -32.504 1.00 93.12 81 VAL A N 1
ATOM 633 C CA . VAL A 1 81 ? 25.817 2.414 -32.914 1.00 93.12 81 VAL A CA 1
ATOM 634 C C . VAL A 1 81 ? 26.165 2.584 -34.384 1.00 93.12 81 VAL A C 1
ATOM 636 O O . VAL A 1 81 ? 25.294 2.627 -35.248 1.00 93.12 81 VAL A O 1
ATOM 639 N N . GLY A 1 82 ? 27.460 2.696 -34.660 1.00 94.00 82 GLY A N 1
ATOM 640 C CA . GLY A 1 82 ? 28.015 2.727 -36.002 1.00 94.00 82 GLY A CA 1
ATOM 641 C C . GLY A 1 82 ? 28.323 1.312 -36.479 1.00 94.00 82 GLY A C 1
ATOM 642 O O . GLY A 1 82 ? 29.176 0.627 -35.910 1.00 94.00 82 GLY A O 1
ATOM 643 N N . ILE A 1 83 ? 27.677 0.893 -37.556 1.00 95.56 83 ILE A N 1
ATOM 644 C CA . ILE A 1 83 ? 27.882 -0.379 -38.241 1.00 95.56 83 ILE A CA 1
ATOM 645 C C . ILE A 1 83 ? 28.562 -0.080 -39.571 1.00 95.56 83 ILE A C 1
ATOM 647 O O . ILE A 1 83 ? 27.992 0.605 -40.409 1.00 95.56 83 ILE A O 1
ATOM 651 N N . ALA A 1 84 ? 29.762 -0.607 -39.778 1.00 96.94 84 ALA A N 1
ATOM 652 C CA . ALA A 1 84 ? 30.478 -0.531 -41.042 1.00 96.94 84 ALA A CA 1
ATOM 653 C C . ALA A 1 84 ? 30.538 -1.923 -41.679 1.00 96.94 84 ALA A C 1
ATOM 655 O O . ALA A 1 84 ? 30.982 -2.885 -41.045 1.00 96.94 84 ALA A O 1
ATOM 656 N N . LEU A 1 85 ? 30.068 -2.035 -42.919 1.00 97.19 85 LEU A N 1
ATOM 657 C CA . LEU A 1 85 ? 30.048 -3.265 -43.701 1.00 97.19 85 LEU A CA 1
ATOM 658 C C . LEU A 1 85 ? 30.860 -3.062 -44.991 1.00 97.19 85 LEU A C 1
ATOM 660 O O . LEU A 1 85 ? 30.424 -2.304 -45.862 1.00 97.19 85 LEU A O 1
ATOM 664 N N . PRO A 1 86 ? 32.015 -3.734 -45.144 1.00 96.75 86 PRO A N 1
ATOM 665 C CA . PRO A 1 86 ? 32.794 -3.636 -46.367 1.00 96.75 86 PRO A CA 1
ATOM 666 C C . PRO A 1 86 ? 32.052 -4.312 -47.524 1.00 96.75 86 PRO A C 1
ATOM 668 O O . PRO A 1 86 ? 31.414 -5.358 -47.371 1.00 96.75 86 PRO A O 1
ATOM 671 N N . ILE A 1 87 ? 32.132 -3.696 -48.696 1.00 96.56 87 ILE A N 1
ATOM 672 C CA . ILE A 1 87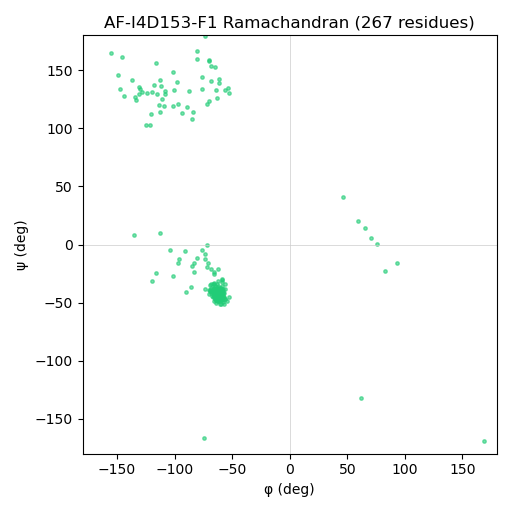 ? 31.536 -4.178 -49.935 1.00 96.56 87 ILE A CA 1
ATOM 673 C C . ILE A 1 87 ? 32.613 -4.980 -50.664 1.00 96.56 87 ILE A C 1
ATOM 675 O O . ILE A 1 87 ? 33.617 -4.423 -51.096 1.00 96.56 87 ILE A O 1
ATOM 679 N N . MET A 1 88 ? 32.389 -6.290 -50.776 1.00 93.94 88 MET A N 1
ATOM 680 C CA . MET A 1 88 ? 33.315 -7.232 -51.419 1.00 93.94 88 MET A CA 1
ATOM 681 C C . MET A 1 88 ? 32.866 -7.583 -52.842 1.00 93.94 88 MET A C 1
ATOM 683 O O . MET A 1 88 ? 31.704 -7.976 -53.008 1.00 93.94 88 MET A O 1
ATOM 687 N N . GLU A 1 89 ? 33.780 -7.537 -53.810 1.00 93.56 89 GLU A N 1
ATOM 688 C CA . GLU A 1 89 ? 33.618 -7.990 -55.201 1.00 93.56 89 GLU A CA 1
ATOM 689 C C . GLU A 1 89 ? 34.843 -8.834 -55.585 1.00 93.56 89 GLU A C 1
ATOM 691 O O . GLU A 1 89 ? 35.964 -8.399 -55.368 1.00 93.56 89 GLU A O 1
ATOM 696 N N . ASP A 1 90 ? 34.640 -10.077 -56.035 1.00 87.94 90 ASP A N 1
ATOM 697 C CA . ASP A 1 90 ? 35.717 -11.017 -56.408 1.00 87.94 90 ASP A CA 1
ATOM 698 C C . ASP A 1 90 ? 36.883 -11.120 -55.395 1.00 87.94 90 ASP A C 1
ATOM 700 O O . ASP A 1 90 ? 38.050 -11.219 -55.759 1.00 87.94 90 ASP A O 1
ATOM 704 N N . SER A 1 91 ? 36.550 -11.125 -54.096 1.00 87.25 91 SER A N 1
ATOM 705 C CA . SER A 1 91 ? 37.489 -11.143 -52.955 1.00 87.25 91 SER A CA 1
ATOM 706 C C . SER A 1 91 ? 38.289 -9.855 -52.711 1.00 87.25 91 SER A C 1
ATOM 708 O O . SER A 1 91 ? 39.079 -9.816 -51.767 1.00 87.25 91 SER A O 1
ATOM 710 N N . GLU A 1 92 ? 38.014 -8.782 -53.447 1.00 93.44 92 GLU A N 1
ATOM 711 C CA . GLU A 1 92 ? 38.558 -7.444 -53.215 1.00 93.44 92 GLU A CA 1
ATOM 712 C C . GLU A 1 92 ? 37.543 -6.531 -52.511 1.00 93.44 92 GLU A C 1
ATOM 714 O O . GLU A 1 92 ? 36.324 -6.658 -52.669 1.00 93.44 92 GLU A O 1
ATOM 719 N N . ILE A 1 93 ? 38.048 -5.604 -51.694 1.00 95.31 93 ILE A N 1
ATOM 720 C CA . ILE A 1 93 ? 37.235 -4.574 -51.040 1.00 95.31 93 ILE A CA 1
ATOM 721 C C . ILE A 1 93 ? 37.074 -3.425 -52.030 1.00 95.31 93 ILE A C 1
ATOM 723 O O . ILE A 1 93 ? 38.044 -2.744 -52.344 1.00 95.31 93 ILE A O 1
ATOM 727 N N . VAL A 1 94 ? 35.847 -3.188 -52.490 1.00 95.81 94 VAL A N 1
ATOM 728 C CA . VAL A 1 94 ? 35.528 -2.125 -53.462 1.00 95.81 94 VAL A CA 1
ATOM 729 C C . VAL A 1 94 ? 34.859 -0.905 -52.823 1.00 95.81 94 VAL A C 1
ATOM 731 O O . VAL A 1 94 ? 34.622 0.100 -53.485 1.00 95.81 94 VAL A O 1
ATOM 734 N N . GLY A 1 95 ? 34.549 -0.973 -51.527 1.00 96.00 95 GLY A N 1
ATOM 735 C CA . GLY A 1 95 ? 33.975 0.134 -50.767 1.00 96.00 95 GLY A CA 1
ATOM 736 C C . GLY A 1 95 ? 33.470 -0.300 -49.396 1.00 96.00 95 GLY A C 1
ATOM 737 O O . GLY A 1 95 ? 33.715 -1.421 -48.949 1.00 96.00 95 GLY A O 1
ATOM 738 N N . CYS A 1 96 ? 32.738 0.576 -48.716 1.00 97.00 96 CYS A N 1
ATOM 739 C CA . CYS A 1 96 ? 32.129 0.293 -47.420 1.00 97.00 96 CYS A CA 1
ATOM 740 C C . CYS A 1 96 ? 30.808 1.045 -47.265 1.00 97.00 96 CYS A C 1
ATOM 742 O O . CYS A 1 96 ? 30.728 2.244 -47.534 1.00 97.00 96 CYS A O 1
ATOM 744 N N . LEU A 1 97 ? 29.777 0.343 -46.804 1.00 97.12 97 LEU A N 1
ATOM 745 C CA . LEU A 1 97 ? 28.528 0.946 -46.364 1.00 97.12 97 LEU A CA 1
ATOM 746 C C . LEU A 1 97 ? 28.572 1.097 -44.844 1.00 97.12 97 LEU A C 1
ATOM 748 O O . LEU A 1 97 ? 28.691 0.109 -44.118 1.00 97.12 97 LEU A O 1
ATOM 752 N N . ALA A 1 98 ? 28.443 2.327 -44.364 1.00 96.19 98 ALA A N 1
ATOM 753 C CA . ALA A 1 98 ? 28.350 2.636 -42.951 1.00 96.19 98 ALA A CA 1
ATOM 754 C C . ALA A 1 98 ? 26.950 3.147 -42.606 1.00 96.19 98 ALA A C 1
ATOM 756 O O . ALA A 1 98 ? 26.387 3.983 -43.309 1.00 96.19 98 ALA A O 1
ATOM 757 N N . VAL A 1 99 ? 26.408 2.654 -41.502 1.00 95.31 99 VAL A N 1
ATOM 758 C CA . VAL A 1 99 ? 25.106 3.039 -40.967 1.00 95.31 99 VAL A CA 1
ATOM 759 C C . VAL A 1 99 ? 25.293 3.402 -39.499 1.00 95.31 99 VAL A C 1
ATOM 761 O O . VAL A 1 99 ? 25.924 2.655 -38.755 1.00 95.31 99 VAL A O 1
ATOM 764 N N . ALA A 1 100 ? 24.774 4.546 -39.078 1.00 94.25 100 ALA A N 1
ATOM 765 C CA . ALA A 1 100 ? 24.739 4.972 -37.687 1.00 94.25 100 ALA A CA 1
ATOM 766 C C . ALA A 1 100 ? 23.286 4.984 -37.219 1.00 94.25 100 ALA A C 1
ATOM 768 O O . ALA A 1 100 ? 22.512 5.785 -37.729 1.00 94.25 100 ALA A O 1
ATOM 769 N N . CYS A 1 101 ? 22.927 4.117 -36.272 1.00 93.31 101 CYS A N 1
ATOM 770 C CA . CYS A 1 101 ? 21.569 4.020 -35.727 1.00 93.31 101 CYS A CA 1
ATOM 771 C C . CYS A 1 101 ? 21.522 4.572 -34.301 1.00 93.31 101 CYS A C 1
ATOM 773 O O . CYS A 1 101 ? 22.339 4.164 -33.468 1.00 93.31 101 CYS A O 1
ATOM 775 N N . SER A 1 102 ? 20.579 5.472 -34.011 1.00 91.81 102 SER A N 1
ATOM 776 C CA . SER A 1 102 ? 20.414 6.051 -32.670 1.00 91.81 102 SER A CA 1
ATOM 777 C C . SER A 1 102 ? 20.098 4.957 -31.656 1.00 91.81 102 SER A C 1
ATOM 779 O O . SER A 1 102 ? 19.309 4.056 -31.932 1.00 91.81 102 SER A O 1
ATOM 781 N N . ILE A 1 103 ? 20.696 5.052 -30.469 1.00 90.00 103 ILE A N 1
ATOM 782 C CA . ILE A 1 103 ? 20.392 4.161 -29.337 1.00 90.00 103 ILE A CA 1
ATOM 783 C C . ILE A 1 103 ? 19.720 4.889 -28.175 1.00 90.00 103 ILE A C 1
ATOM 785 O O . ILE A 1 103 ? 19.552 4.320 -27.101 1.00 90.00 103 ILE A O 1
ATOM 789 N N . GLU A 1 104 ? 19.305 6.138 -28.384 1.00 87.44 104 GLU A N 1
ATOM 790 C CA . GLU A 1 104 ? 18.666 6.960 -27.355 1.00 87.44 104 GLU A CA 1
ATOM 791 C C . GLU A 1 104 ? 17.387 6.307 -26.808 1.00 87.44 104 GLU A C 1
ATOM 793 O O . GLU A 1 104 ? 17.167 6.292 -25.600 1.00 87.44 104 GLU A O 1
ATOM 798 N N . LEU A 1 105 ? 16.581 5.681 -27.675 1.00 85.06 105 LEU A N 1
ATOM 799 C CA . LEU A 1 105 ? 15.390 4.938 -27.257 1.00 85.06 105 LEU A CA 1
ATOM 800 C C . LEU A 1 105 ? 15.739 3.767 -26.323 1.00 85.06 105 LEU A C 1
ATOM 802 O O . LEU A 1 105 ? 15.075 3.578 -25.306 1.00 85.06 105 LEU A O 1
ATOM 806 N N . TYR A 1 106 ? 16.778 2.998 -26.649 1.00 86.75 106 TYR A N 1
ATOM 807 C CA . TYR A 1 106 ? 17.203 1.836 -25.865 1.00 86.75 106 TYR A CA 1
ATOM 808 C C . TYR A 1 106 ? 17.821 2.246 -24.525 1.00 86.75 106 TYR A C 1
ATOM 810 O O . TYR A 1 106 ? 17.474 1.667 -23.495 1.00 86.75 106 TYR A O 1
ATOM 818 N N . ASP A 1 107 ? 18.656 3.289 -24.519 1.00 87.75 107 ASP A N 1
ATOM 819 C CA . ASP A 1 107 ? 19.216 3.863 -23.293 1.00 87.75 107 ASP A CA 1
ATOM 820 C C . ASP A 1 107 ? 18.102 4.406 -22.379 1.00 87.75 107 ASP A C 1
ATOM 822 O O . ASP A 1 107 ? 18.118 4.154 -21.171 1.00 87.75 107 ASP A O 1
ATOM 826 N N . ASN A 1 108 ? 17.089 5.071 -22.949 1.00 89.94 108 ASN A N 1
ATOM 827 C CA . ASN A 1 108 ? 15.923 5.544 -22.201 1.00 89.94 108 ASN A CA 1
ATOM 828 C C . ASN A 1 108 ? 15.113 4.378 -21.621 1.00 89.94 108 ASN A C 1
ATOM 830 O O . ASN A 1 108 ? 14.822 4.379 -20.428 1.00 89.94 108 ASN A O 1
ATOM 834 N N . LEU A 1 109 ? 14.804 3.346 -22.416 1.00 91.56 109 LEU A N 1
ATOM 835 C CA . LEU A 1 109 ? 14.109 2.145 -21.933 1.00 91.56 109 LEU A CA 1
ATOM 836 C C . LEU A 1 109 ? 14.873 1.459 -20.795 1.00 91.56 109 LEU A C 1
ATOM 838 O O . LEU A 1 109 ? 14.271 1.049 -19.800 1.00 91.56 109 LEU A O 1
ATOM 842 N N . PHE A 1 110 ? 16.197 1.363 -20.919 1.00 91.69 110 PHE A N 1
ATOM 843 C CA . PHE A 1 110 ? 17.061 0.790 -19.895 1.00 91.69 110 PHE A CA 1
ATOM 844 C C . PHE A 1 110 ? 17.039 1.611 -18.597 1.00 91.69 110 PHE A C 1
ATOM 846 O O . PHE A 1 110 ? 16.882 1.036 -17.515 1.00 91.69 110 PHE A O 1
ATOM 853 N N . SER A 1 111 ? 17.170 2.940 -18.696 1.00 93.25 111 SER A N 1
ATOM 854 C CA . SER A 1 111 ? 17.133 3.847 -17.539 1.00 93.25 111 SER A CA 1
ATOM 855 C C . SER A 1 111 ? 15.772 3.813 -16.853 1.00 93.25 111 SER A C 1
ATOM 857 O O . SER A 1 111 ? 15.696 3.551 -15.655 1.00 93.25 111 SER A O 1
ATOM 859 N N . THR A 1 112 ? 14.685 3.967 -17.616 1.00 95.12 112 THR A N 1
ATOM 860 C CA . THR A 1 112 ? 13.319 3.920 -17.084 1.00 95.12 112 THR A CA 1
ATOM 861 C C . THR A 1 112 ? 13.025 2.573 -16.427 1.00 95.12 112 THR A C 1
ATOM 863 O O . THR A 1 112 ? 12.464 2.529 -15.336 1.00 95.12 112 THR A O 1
ATOM 866 N N . GLY A 1 113 ? 13.446 1.457 -17.033 1.00 96.31 113 GLY A N 1
ATOM 867 C CA . GLY A 1 113 ? 13.301 0.134 -16.427 1.00 96.31 113 GLY A CA 1
ATOM 868 C C . GLY A 1 113 ? 14.017 0.019 -15.076 1.00 96.31 113 GLY A C 1
ATOM 869 O O . GLY A 1 113 ? 13.448 -0.523 -14.127 1.00 96.31 113 GLY A O 1
ATOM 870 N N . LYS A 1 114 ? 15.233 0.569 -14.952 1.00 96.31 114 LYS A N 1
ATOM 871 C CA . LYS A 1 114 ? 15.964 0.618 -13.675 1.00 96.31 114 LYS A CA 1
ATOM 872 C C . LYS A 1 114 ? 15.272 1.490 -12.630 1.00 96.31 114 LYS A C 1
ATOM 874 O O . LYS A 1 114 ? 15.106 1.042 -11.500 1.00 96.31 114 LYS A O 1
ATOM 879 N N . GLU A 1 115 ? 14.837 2.688 -13.004 1.00 97.44 115 GLU A N 1
ATOM 880 C CA . GLU A 1 115 ? 14.121 3.602 -12.105 1.00 97.44 115 GLU A CA 1
ATOM 881 C C . GLU A 1 115 ? 12.821 2.978 -11.576 1.00 97.44 115 GLU A C 1
ATOM 883 O O . GLU A 1 115 ? 12.505 3.092 -10.386 1.00 97.44 115 GLU A O 1
ATOM 888 N N . ILE A 1 116 ? 12.089 2.248 -12.427 1.00 97.56 116 ILE A N 1
ATOM 889 C CA . ILE A 1 116 ? 10.907 1.492 -11.998 1.00 97.56 116 ILE A CA 1
ATOM 890 C C . ILE A 1 116 ? 11.302 0.408 -10.988 1.00 97.56 116 ILE A C 1
ATOM 892 O O . ILE A 1 116 ? 10.643 0.295 -9.958 1.00 97.56 116 ILE A O 1
ATOM 896 N N . LEU A 1 117 ? 12.368 -0.365 -11.228 1.00 97.19 117 LEU A N 1
ATOM 897 C CA . LEU A 1 117 ? 12.819 -1.401 -10.285 1.00 97.19 117 LEU A CA 1
ATOM 898 C C . LEU A 1 117 ? 13.194 -0.823 -8.916 1.00 97.19 117 LEU A C 1
ATOM 900 O O . LEU A 1 117 ? 12.796 -1.369 -7.889 1.00 97.19 117 LEU A O 1
ATOM 904 N N . GLU A 1 118 ? 13.908 0.301 -8.884 1.00 97.00 118 GLU A N 1
ATOM 905 C CA . GLU A 1 118 ? 14.227 0.996 -7.632 1.00 97.00 118 GLU A CA 1
ATOM 906 C C . GLU A 1 118 ? 12.963 1.473 -6.907 1.00 97.00 118 GLU A C 1
ATOM 908 O O . GLU A 1 118 ? 12.855 1.378 -5.682 1.00 97.00 118 GLU A O 1
ATOM 913 N N . THR A 1 119 ? 11.981 1.960 -7.664 1.00 97.38 119 THR A N 1
ATOM 914 C CA . THR A 1 119 ? 10.700 2.408 -7.114 1.00 97.38 119 THR A CA 1
ATOM 915 C C . THR A 1 119 ? 9.881 1.236 -6.570 1.00 97.38 119 THR A C 1
ATOM 917 O O . THR A 1 119 ? 9.312 1.351 -5.487 1.00 97.38 119 THR A O 1
ATOM 920 N N . VAL A 1 120 ? 9.876 0.086 -7.251 1.00 97.62 120 VAL A N 1
ATOM 921 C CA . VAL A 1 120 ? 9.222 -1.148 -6.781 1.00 97.62 120 VAL A CA 1
ATOM 922 C C . VAL A 1 120 ? 9.776 -1.579 -5.426 1.00 97.62 120 VAL A C 1
ATOM 924 O O . VAL A 1 120 ? 8.994 -1.882 -4.529 1.00 97.62 120 VAL A O 1
ATOM 927 N N . VAL A 1 121 ? 11.100 -1.543 -5.233 1.00 96.12 121 VAL A N 1
ATOM 928 C CA . VAL A 1 121 ? 11.722 -1.880 -3.939 1.00 96.12 121 VAL A CA 1
ATOM 929 C C . VAL A 1 121 ? 11.231 -0.945 -2.829 1.00 96.12 121 VAL A C 1
ATOM 931 O O . VAL A 1 121 ? 10.877 -1.409 -1.743 1.00 96.12 121 VAL A O 1
ATOM 934 N N . LYS A 1 122 ? 11.154 0.365 -3.100 1.00 96.88 122 LYS A N 1
ATOM 935 C CA . LYS A 1 122 ? 10.646 1.349 -2.130 1.00 96.88 122 LYS A CA 1
ATOM 936 C C . LYS A 1 122 ? 9.184 1.079 -1.765 1.00 96.88 122 LYS A C 1
ATOM 938 O O . LYS A 1 122 ? 8.869 1.011 -0.580 1.00 96.88 122 LYS A O 1
ATOM 943 N N . ILE A 1 123 ? 8.312 0.874 -2.756 1.00 96.75 123 ILE A N 1
ATOM 944 C CA . ILE A 1 123 ? 6.885 0.607 -2.509 1.00 96.75 123 ILE A CA 1
ATOM 945 C C . ILE A 1 123 ? 6.702 -0.739 -1.792 1.00 96.75 123 ILE A C 1
ATOM 947 O O . ILE A 1 123 ? 5.888 -0.828 -0.880 1.00 96.75 123 ILE A O 1
ATOM 951 N N . SER A 1 124 ? 7.494 -1.761 -2.128 1.00 96.25 124 SER A N 1
ATOM 952 C CA . SER A 1 124 ? 7.457 -3.064 -1.452 1.00 96.25 124 SER A CA 1
ATOM 953 C C . SER A 1 124 ? 7.772 -2.945 0.038 1.00 96.25 124 SER A C 1
ATOM 955 O O . SER A 1 124 ? 7.087 -3.552 0.857 1.00 96.25 124 SER A O 1
ATOM 957 N N . SER A 1 125 ? 8.774 -2.143 0.407 1.00 96.38 125 SER A N 1
ATOM 958 C CA . SER A 1 125 ? 9.085 -1.878 1.815 1.00 96.38 125 SER A CA 1
ATOM 959 C C . SER A 1 125 ? 7.941 -1.141 2.521 1.00 96.38 125 SER A C 1
ATOM 961 O O . SER A 1 125 ? 7.556 -1.518 3.627 1.00 96.38 125 SER A O 1
ATOM 963 N N . SER A 1 126 ? 7.344 -0.133 1.874 1.00 96.19 126 SER A N 1
ATOM 964 C CA . SER A 1 126 ? 6.174 0.568 2.416 1.00 96.19 126 SER A CA 1
ATOM 965 C C . SER A 1 126 ? 4.964 -0.355 2.600 1.00 96.19 126 SER A C 1
ATOM 967 O O . SER A 1 126 ? 4.310 -0.280 3.637 1.00 96.19 126 SER A O 1
ATOM 969 N N . ALA A 1 127 ? 4.694 -1.252 1.648 1.00 96.06 127 ALA A N 1
ATOM 970 C CA . ALA A 1 127 ? 3.621 -2.240 1.744 1.00 96.06 127 ALA A CA 1
ATOM 971 C C . ALA A 1 127 ? 3.846 -3.213 2.912 1.00 96.06 127 ALA A C 1
ATOM 973 O O . ALA A 1 127 ? 2.912 -3.524 3.646 1.00 96.06 127 ALA A O 1
ATOM 974 N N . GLN A 1 128 ? 5.091 -3.637 3.146 1.00 94.75 128 GLN A N 1
ATOM 975 C CA . GLN A 1 128 ? 5.423 -4.515 4.267 1.00 94.75 128 GLN A CA 1
ATOM 976 C C . GLN A 1 128 ? 5.245 -3.824 5.627 1.00 94.75 128 GLN A C 1
ATOM 978 O O . GLN A 1 128 ? 4.694 -4.419 6.552 1.00 94.75 128 GLN A O 1
ATOM 983 N N . ASN A 1 129 ? 5.630 -2.549 5.738 1.00 96.38 129 ASN A N 1
ATOM 984 C CA . ASN A 1 129 ? 5.359 -1.750 6.936 1.00 96.38 129 ASN A CA 1
ATOM 985 C C . ASN A 1 129 ? 3.851 -1.576 7.172 1.00 96.38 129 ASN A C 1
ATOM 987 O O . ASN A 1 129 ? 3.391 -1.667 8.308 1.00 96.38 129 ASN A O 1
ATOM 991 N N . LEU A 1 130 ? 3.075 -1.363 6.104 1.00 96.19 130 LEU A N 1
ATOM 992 C CA . LEU A 1 130 ? 1.619 -1.257 6.184 1.00 96.19 130 LEU A CA 1
ATOM 993 C C . LEU A 1 130 ? 0.970 -2.582 6.616 1.00 96.19 130 LEU A C 1
ATOM 995 O O . LEU A 1 130 ? 0.046 -2.567 7.428 1.00 96.19 130 LEU A O 1
ATOM 999 N N .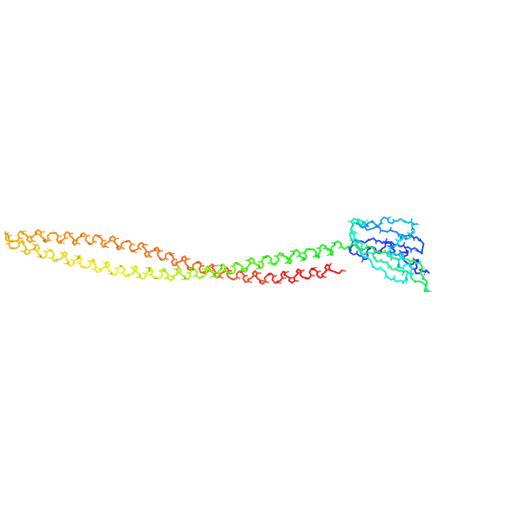 SER A 1 131 ? 1.489 -3.720 6.143 1.00 96.62 131 SER A N 1
ATOM 1000 C CA . SER A 1 131 ? 1.080 -5.053 6.608 1.00 96.62 131 SER A CA 1
ATOM 1001 C C . SER A 1 131 ? 1.278 -5.193 8.116 1.00 96.62 131 SER A C 1
ATOM 1003 O O . SER A 1 131 ? 0.335 -5.521 8.832 1.00 96.62 131 SER A O 1
ATOM 1005 N N . GLY A 1 132 ? 2.477 -4.868 8.615 1.00 96.88 132 GLY A N 1
ATOM 1006 C CA . GLY A 1 132 ? 2.777 -4.927 10.048 1.00 96.88 132 GLY A CA 1
ATOM 1007 C C . GLY A 1 132 ? 1.880 -4.003 10.877 1.00 96.88 132 GLY A C 1
ATOM 1008 O O . GLY A 1 132 ? 1.337 -4.420 11.898 1.00 96.88 132 GLY A O 1
ATOM 1009 N N . GLY A 1 133 ? 1.642 -2.774 10.405 1.00 97.00 133 GLY A N 1
ATOM 1010 C CA . GLY A 1 133 ? 0.719 -1.841 11.061 1.00 97.00 133 GLY A CA 1
ATOM 1011 C C . GLY A 1 133 ? -0.732 -2.337 11.082 1.00 97.00 133 GLY A C 1
ATOM 1012 O O . GLY A 1 133 ? -1.446 -2.120 12.058 1.00 97.00 133 GLY A O 1
ATOM 1013 N N . THR A 1 134 ? -1.165 -3.050 10.040 1.00 97.31 134 THR A N 1
ATOM 1014 C CA . THR A 1 134 ? -2.506 -3.653 9.967 1.00 97.31 134 THR A CA 1
ATOM 1015 C C . THR A 1 134 ? -2.656 -4.807 10.963 1.00 97.31 134 THR A C 1
ATOM 1017 O O . THR A 1 134 ? -3.680 -4.916 11.638 1.00 97.31 134 THR A O 1
ATOM 1020 N N . GLU A 1 135 ? -1.625 -5.638 11.123 1.00 96.81 135 GLU A N 1
ATOM 1021 C CA . GLU A 1 135 ? -1.604 -6.708 12.128 1.00 96.81 135 GLU A CA 1
ATOM 1022 C C . GLU A 1 135 ? -1.645 -6.157 13.562 1.00 96.81 135 GLU A C 1
ATOM 1024 O O . GLU A 1 135 ? -2.397 -6.660 14.406 1.00 96.81 135 GLU A O 1
ATOM 1029 N N . GLU A 1 136 ? -0.885 -5.093 13.838 1.00 97.50 136 GLU A N 1
ATOM 1030 C CA . GLU A 1 136 ? -0.895 -4.404 15.132 1.00 97.50 136 GLU A CA 1
ATOM 1031 C C . GLU A 1 136 ? -2.259 -3.759 15.423 1.00 97.50 136 GLU A C 1
ATOM 1033 O O . GLU A 1 136 ? -2.778 -3.852 16.544 1.00 97.50 136 GLU A O 1
ATOM 1038 N N . LEU A 1 137 ? -2.885 -3.163 14.404 1.00 96.94 137 LEU A N 1
ATOM 1039 C CA . LEU A 1 137 ? -4.231 -2.611 14.505 1.00 96.94 137 LEU A CA 1
ATOM 1040 C C . LEU A 1 137 ? -5.250 -3.703 14.846 1.00 96.94 137 LEU A C 1
ATOM 1042 O O . LEU A 1 137 ? -6.024 -3.541 15.789 1.00 96.94 137 LEU A O 1
ATOM 1046 N N . ALA A 1 138 ? -5.199 -4.846 14.159 1.00 97.50 138 ALA A N 1
ATOM 1047 C CA . ALA A 1 138 ? -6.067 -5.987 14.441 1.00 97.50 138 ALA A CA 1
ATOM 1048 C C . ALA A 1 138 ? -5.884 -6.512 15.876 1.00 97.50 138 ALA A C 1
ATOM 1050 O O . ALA A 1 138 ? -6.858 -6.831 16.562 1.00 97.50 138 ALA A O 1
ATOM 1051 N N . ALA A 1 139 ? -4.642 -6.582 16.367 1.00 97.75 139 ALA A N 1
ATOM 1052 C CA . ALA A 1 139 ? -4.364 -6.959 17.752 1.00 97.75 139 ALA A CA 1
ATOM 1053 C C . ALA A 1 139 ? -4.925 -5.939 18.755 1.00 97.75 139 ALA A C 1
ATOM 1055 O O . ALA A 1 139 ? -5.511 -6.322 19.770 1.00 97.75 139 ALA A O 1
ATOM 1056 N N . THR A 1 140 ? -4.796 -4.647 18.454 1.00 97.88 140 THR A N 1
ATOM 1057 C CA . THR A 1 140 ? -5.332 -3.567 19.287 1.00 97.88 140 THR A CA 1
ATOM 1058 C C . THR A 1 140 ? -6.856 -3.600 19.338 1.00 97.88 140 THR A C 1
ATOM 1060 O O . THR A 1 140 ? -7.417 -3.503 20.426 1.00 97.88 140 THR A O 1
ATOM 1063 N N . ILE A 1 141 ? -7.521 -3.813 18.201 1.00 98.00 141 ILE A N 1
ATOM 1064 C CA . ILE A 1 141 ? -8.980 -3.961 18.114 1.00 98.00 141 ILE A CA 1
ATOM 1065 C C . ILE A 1 141 ? -9.455 -5.130 18.981 1.00 98.00 141 ILE A C 1
ATOM 1067 O O . ILE A 1 141 ? -10.347 -4.938 19.801 1.00 98.00 141 ILE A O 1
ATOM 1071 N N . ARG A 1 142 ? -8.810 -6.303 18.890 1.00 97.19 142 ARG A N 1
ATOM 1072 C CA . ARG A 1 142 ? -9.134 -7.462 19.747 1.00 97.19 142 ARG A CA 1
ATOM 1073 C C . ARG A 1 142 ? -8.995 -7.157 21.237 1.00 97.19 142 ARG A C 1
ATOM 1075 O O . ARG A 1 142 ? -9.797 -7.618 22.042 1.00 97.19 142 ARG A O 1
ATOM 1082 N N . ARG A 1 143 ? -7.976 -6.383 21.620 1.00 97.81 143 ARG A N 1
ATOM 1083 C CA . ARG A 1 143 ? -7.800 -5.963 23.015 1.00 97.81 143 ARG A CA 1
ATOM 1084 C C . ARG A 1 143 ? -8.924 -5.030 23.460 1.00 97.81 143 ARG A C 1
ATOM 1086 O O . ARG A 1 143 ? -9.456 -5.223 24.545 1.00 97.81 143 ARG A O 1
ATOM 1093 N N . ILE A 1 144 ? -9.287 -4.048 22.634 1.00 97.50 144 ILE A N 1
ATOM 1094 C CA . ILE A 1 144 ? -10.389 -3.122 22.931 1.00 97.50 144 ILE A CA 1
ATOM 1095 C C . ILE A 1 144 ? -11.710 -3.893 23.052 1.00 97.50 144 ILE A C 1
ATOM 1097 O O . ILE A 1 144 ? -12.469 -3.627 23.977 1.00 97.50 144 ILE A O 1
ATOM 1101 N N . ASP A 1 145 ? -11.961 -4.866 22.179 1.00 97.31 145 ASP A N 1
ATOM 1102 C CA . ASP A 1 145 ? -13.153 -5.722 22.227 1.00 97.31 145 ASP A CA 1
ATOM 1103 C C . ASP A 1 145 ? -13.278 -6.471 23.558 1.00 97.31 145 ASP A C 1
ATOM 1105 O O . ASP A 1 145 ? -14.288 -6.342 24.249 1.00 97.31 145 ASP A O 1
ATOM 1109 N N . ASN A 1 146 ? -12.202 -7.128 23.995 1.00 97.25 146 ASN A N 1
ATOM 1110 C CA . ASN A 1 146 ? -12.175 -7.836 25.275 1.00 97.25 146 ASN A CA 1
ATOM 1111 C C . ASN A 1 146 ? -12.396 -6.897 26.480 1.00 97.25 146 ASN A C 1
ATOM 1113 O O . ASN A 1 146 ? -13.189 -7.189 27.372 1.00 97.25 146 ASN A O 1
ATOM 1117 N N . GLU A 1 147 ? -11.743 -5.729 26.501 1.00 97.19 147 GLU A N 1
ATOM 1118 C CA . GLU A 1 147 ? -11.965 -4.731 27.562 1.00 97.19 147 GLU A CA 1
ATOM 1119 C C . GLU A 1 147 ? -13.413 -4.216 27.565 1.00 97.19 147 GLU A C 1
ATOM 1121 O O . GLU A 1 147 ? -14.004 -3.982 28.619 1.00 97.19 147 GLU A O 1
ATOM 1126 N N . THR A 1 148 ? -14.021 -4.084 26.387 1.00 97.00 148 THR A N 1
ATOM 1127 C CA . THR A 1 148 ? -15.412 -3.640 26.233 1.00 97.00 148 THR A CA 1
ATOM 1128 C C . THR A 1 148 ? -16.394 -4.678 26.762 1.00 97.00 148 THR A C 1
ATOM 1130 O O . THR A 1 148 ? -17.345 -4.326 27.464 1.00 97.00 148 THR A O 1
ATOM 1133 N N . GLU A 1 149 ? -16.149 -5.959 26.486 1.00 95.69 149 GLU A N 1
ATOM 1134 C CA . GLU A 1 149 ? -16.908 -7.074 27.058 1.00 95.69 149 GLU A CA 1
ATOM 1135 C C . GLU A 1 149 ? -16.787 -7.104 28.591 1.00 95.69 149 GLU A C 1
ATOM 1137 O O . GLU A 1 149 ? -17.785 -7.271 29.306 1.00 95.69 149 GLU A O 1
ATOM 1142 N N . HIS A 1 150 ? -15.585 -6.847 29.111 1.00 96.62 150 HIS A N 1
ATOM 1143 C CA . HIS A 1 150 ? -15.340 -6.777 30.546 1.00 96.62 150 HIS A CA 1
ATOM 1144 C C . HIS A 1 150 ? -16.111 -5.619 31.203 1.00 96.62 150 HIS A C 1
ATOM 1146 O O . HIS A 1 150 ? -16.784 -5.816 32.217 1.00 96.62 150 HIS A O 1
ATOM 1152 N N . VAL A 1 151 ? -16.093 -4.422 30.603 1.00 96.62 151 VAL A N 1
ATOM 1153 C CA . VAL A 1 151 ? -16.879 -3.267 31.075 1.00 96.62 151 VAL A CA 1
ATOM 1154 C C . VAL A 1 151 ? -18.379 -3.558 31.016 1.00 96.62 151 VAL A C 1
ATOM 1156 O O . VAL A 1 151 ? -19.098 -3.246 31.965 1.00 96.62 151 VAL A O 1
ATOM 1159 N N . SER A 1 152 ? -18.862 -4.188 29.942 1.00 95.50 152 SER A N 1
ATOM 1160 C CA . SER A 1 152 ? -20.270 -4.586 29.806 1.00 95.50 152 SER A CA 1
ATOM 1161 C C . SER A 1 152 ? -20.712 -5.504 30.953 1.00 95.50 152 SER A C 1
ATOM 1163 O O . SER A 1 152 ? -21.747 -5.281 31.591 1.00 95.50 152 SER A O 1
ATOM 1165 N N . THR A 1 153 ? -19.878 -6.490 31.288 1.00 96.00 153 THR A N 1
ATOM 1166 C CA . THR A 1 153 ? -20.121 -7.428 32.391 1.00 96.00 153 THR A CA 1
ATOM 1167 C C . THR A 1 153 ? -20.163 -6.718 33.748 1.00 96.00 153 THR A C 1
ATOM 1169 O O . THR A 1 153 ? -21.090 -6.935 34.534 1.00 96.00 153 THR A O 1
ATOM 1172 N N . GLU A 1 154 ? -19.222 -5.808 34.013 1.00 96.19 154 GLU A N 1
ATOM 1173 C CA . GLU A 1 154 ? -19.194 -5.021 35.254 1.00 96.19 154 GLU A CA 1
ATOM 1174 C C . GLU A 1 154 ? -20.393 -4.066 35.382 1.00 96.19 154 GLU A C 1
ATOM 1176 O O . GLU A 1 154 ? -20.921 -3.866 36.483 1.00 96.19 154 GLU A O 1
ATOM 1181 N N . MET A 1 155 ? -20.895 -3.518 34.270 1.00 95.19 155 MET A N 1
ATOM 1182 C CA . MET A 1 155 ? -22.118 -2.708 34.276 1.00 95.19 155 MET A CA 1
ATOM 1183 C C . MET A 1 155 ?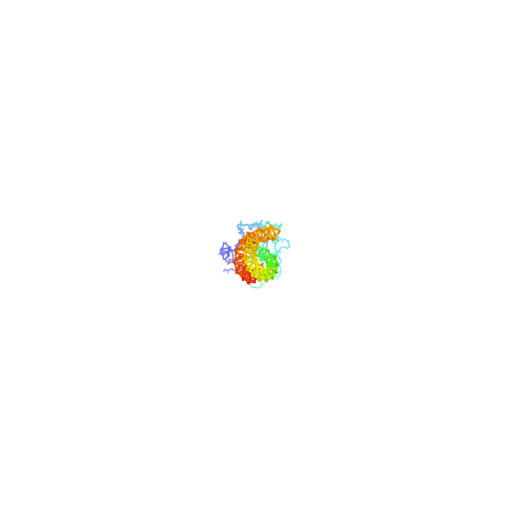 -23.351 -3.540 34.631 1.00 95.19 155 MET A C 1
ATOM 1185 O O . MET A 1 155 ? -24.179 -3.093 35.427 1.00 95.19 155 MET A O 1
ATOM 1189 N N . ASN A 1 156 ? -23.457 -4.767 34.114 1.00 93.94 156 ASN A N 1
ATOM 1190 C CA . ASN A 1 156 ? -24.543 -5.680 34.482 1.00 93.94 156 ASN A CA 1
ATOM 1191 C C . ASN A 1 156 ? -24.504 -6.019 35.976 1.00 93.94 156 ASN A C 1
ATOM 1193 O O . ASN A 1 156 ? -25.524 -5.924 36.660 1.00 93.94 156 ASN A O 1
ATOM 1197 N N . ARG A 1 157 ? -23.313 -6.306 36.512 1.00 95.94 157 ARG A N 1
ATOM 1198 C CA . ARG A 1 157 ? -23.117 -6.555 37.946 1.00 95.94 157 ARG A CA 1
ATOM 1199 C C . ARG A 1 157 ? -23.469 -5.334 38.801 1.00 95.94 157 ARG A C 1
ATOM 1201 O O . ARG A 1 157 ? -24.108 -5.464 39.846 1.00 95.94 157 ARG A O 1
ATOM 1208 N N . THR A 1 158 ? -23.099 -4.137 38.350 1.00 95.69 158 THR A N 1
ATOM 1209 C CA . THR A 1 158 ? -23.447 -2.874 39.021 1.00 95.69 158 THR A CA 1
ATOM 1210 C C . THR A 1 158 ? -24.958 -2.645 39.031 1.00 95.69 158 THR A C 1
ATOM 1212 O O . THR A 1 158 ? -25.514 -2.243 40.058 1.00 95.69 158 THR A O 1
ATOM 1215 N N . ASN A 1 159 ? -25.646 -2.947 37.927 1.00 94.75 159 ASN A N 1
ATOM 1216 C CA . ASN A 1 159 ? -27.102 -2.883 37.867 1.00 94.75 159 ASN A CA 1
ATOM 1217 C C . ASN A 1 159 ? -27.746 -3.850 38.876 1.00 94.75 159 ASN A C 1
ATOM 1219 O O . ASN A 1 159 ? -28.585 -3.436 39.674 1.00 94.75 159 ASN A O 1
ATOM 1223 N N . GLU A 1 160 ? -27.310 -5.113 38.918 1.00 95.88 160 GLU A N 1
ATOM 1224 C CA . GLU A 1 160 ? -27.817 -6.106 39.877 1.00 95.88 160 GLU A CA 1
ATOM 1225 C C . GLU A 1 160 ? -27.667 -5.646 41.334 1.00 95.88 160 GLU A C 1
ATOM 1227 O O . GLU A 1 160 ? -28.628 -5.701 42.108 1.00 95.88 160 GLU A O 1
ATOM 1232 N N . LEU A 1 161 ? -26.489 -5.135 41.705 1.00 96.00 161 LEU A N 1
ATOM 1233 C CA . LEU A 1 161 ? -26.239 -4.579 43.039 1.00 96.00 161 LEU A CA 1
ATOM 1234 C C . LEU A 1 161 ? -27.146 -3.376 43.329 1.00 96.00 161 LEU A C 1
ATOM 1236 O O . LEU A 1 161 ? -27.724 -3.280 44.412 1.00 96.00 161 LEU A O 1
ATOM 1240 N N . THR A 1 162 ? -27.336 -2.490 42.352 1.00 96.12 162 THR A N 1
ATOM 1241 C CA . THR A 1 162 ? -28.218 -1.319 42.484 1.00 96.12 162 THR A CA 1
ATOM 1242 C C . THR A 1 162 ? -29.670 -1.739 42.725 1.00 96.12 162 THR A C 1
ATOM 1244 O O . THR A 1 162 ? -30.334 -1.188 43.609 1.00 96.12 162 THR A O 1
ATOM 1247 N N . GLN A 1 163 ? -30.159 -2.772 42.027 1.00 95.31 163 GLN A N 1
ATOM 1248 C CA . GLN A 1 163 ? -31.497 -3.332 42.260 1.00 95.31 163 GLN A CA 1
ATOM 1249 C C . GLN A 1 163 ? -31.631 -3.960 43.657 1.00 95.31 163 GLN A C 1
ATOM 1251 O O . GLN A 1 163 ? -32.674 -3.814 4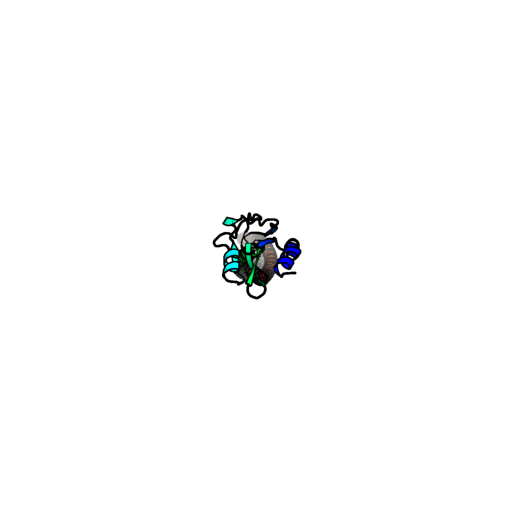4.303 1.00 95.31 163 GLN A O 1
ATOM 1256 N N . GLN A 1 164 ? -30.583 -4.617 44.165 1.00 97.25 164 GLN A N 1
ATOM 1257 C CA . GLN A 1 164 ? -30.571 -5.146 45.533 1.00 97.25 164 GLN A CA 1
ATOM 1258 C C . GLN A 1 164 ? -30.644 -4.025 46.578 1.00 97.25 164 GLN A C 1
ATOM 1260 O O . GLN A 1 164 ? -31.476 -4.097 47.485 1.00 97.25 164 GLN A O 1
ATOM 1265 N N . ILE A 1 165 ? -29.856 -2.955 46.430 1.00 96.44 165 ILE A N 1
ATOM 1266 C CA . ILE A 1 165 ? -29.891 -1.798 47.341 1.00 96.44 165 ILE A CA 1
ATOM 1267 C C . ILE A 1 165 ? -31.272 -1.133 47.308 1.00 96.44 165 ILE A C 1
ATOM 1269 O O . ILE A 1 165 ? -31.837 -0.821 48.357 1.00 96.44 165 ILE A O 1
ATOM 1273 N N . LYS A 1 166 ? -31.872 -0.988 46.121 1.00 95.62 166 LYS A N 1
ATOM 1274 C CA . LYS A 1 166 ? -33.233 -0.457 45.958 1.00 95.62 166 LYS A CA 1
ATOM 1275 C C . LYS A 1 166 ? -34.276 -1.309 46.687 1.00 95.62 166 LYS A C 1
ATOM 1277 O O . LYS A 1 166 ? -35.192 -0.777 47.315 1.00 95.62 166 LYS A O 1
ATOM 1282 N N . LYS A 1 167 ? -34.137 -2.639 46.651 1.00 96.62 167 LYS A N 1
ATOM 1283 C CA . LYS A 1 167 ? -34.991 -3.561 47.416 1.00 96.62 167 LYS A CA 1
ATOM 1284 C C . LYS A 1 167 ? -34.813 -3.372 48.927 1.00 96.62 167 LYS A C 1
ATOM 1286 O O . LYS A 1 167 ? -35.819 -3.293 49.632 1.00 96.62 167 LYS A O 1
ATOM 1291 N N . ILE A 1 168 ? -33.572 -3.251 49.403 1.00 96.50 168 ILE A N 1
ATOM 1292 C CA . ILE A 1 168 ? -33.257 -3.012 50.821 1.00 96.50 168 ILE A CA 1
ATOM 1293 C C . ILE A 1 168 ? -33.848 -1.677 51.282 1.00 96.50 168 ILE A C 1
ATOM 1295 O O . ILE A 1 168 ? -34.540 -1.643 52.293 1.00 96.50 168 ILE A O 1
ATOM 1299 N N . SER A 1 169 ? -33.664 -0.598 50.517 1.00 96.81 169 SER A N 1
ATOM 1300 C CA . SER A 1 169 ? -34.257 0.716 50.800 1.00 96.81 169 SER A CA 1
ATOM 1301 C C . SER A 1 169 ? -35.782 0.628 50.953 1.00 96.81 169 SER A C 1
ATOM 1303 O O . SER A 1 169 ? -36.331 1.076 51.962 1.00 96.81 169 SER A O 1
ATOM 1305 N N . LYS A 1 170 ? -36.481 -0.038 50.023 1.00 95.88 170 LYS A N 1
ATOM 1306 C CA . LYS A 1 170 ? -37.937 -0.242 50.127 1.00 95.88 170 LYS A CA 1
ATOM 1307 C C . LYS A 1 170 ? -38.335 -1.020 51.382 1.00 95.88 170 LYS A C 1
ATOM 1309 O O . LYS A 1 170 ? -39.312 -0.653 52.032 1.00 95.88 170 LYS A O 1
ATOM 1314 N N . GLN A 1 171 ? -37.594 -2.070 51.733 1.00 96.56 171 GLN A N 1
ATOM 1315 C CA . GLN A 1 171 ? -37.844 -2.846 52.951 1.00 96.56 171 GLN A CA 1
ATOM 1316 C C . GLN A 1 171 ? -37.605 -2.014 54.216 1.00 96.56 171 GLN A C 1
ATOM 1318 O O . GLN A 1 171 ? -38.452 -2.020 55.106 1.00 96.56 171 GLN A O 1
ATOM 1323 N N . SER A 1 172 ? -36.515 -1.248 54.274 1.00 95.81 172 SER A N 1
ATOM 1324 C CA . SER A 1 172 ? -36.208 -0.339 55.384 1.00 95.81 172 SER A CA 1
ATOM 1325 C C . SER A 1 172 ? -37.270 0.746 55.547 1.00 95.81 172 SER A C 1
ATOM 1327 O O . SER A 1 172 ? -37.663 1.047 56.670 1.00 95.81 172 SER A O 1
ATOM 1329 N N . ASN A 1 173 ? -37.803 1.283 54.446 1.00 94.81 173 ASN A N 1
ATOM 1330 C CA . ASN A 1 173 ? -38.899 2.250 54.499 1.00 94.81 173 ASN A CA 1
ATOM 1331 C C . ASN A 1 173 ? -40.183 1.633 55.085 1.00 94.81 173 ASN A C 1
ATOM 1333 O O . ASN A 1 173 ? -40.850 2.266 55.900 1.00 94.81 173 ASN A O 1
ATOM 1337 N N . ILE A 1 174 ? -40.515 0.389 54.716 1.00 95.94 174 ILE A N 1
ATOM 1338 C CA . ILE A 1 174 ? -41.662 -0.342 55.285 1.00 95.94 174 ILE A CA 1
ATOM 1339 C C . ILE A 1 174 ? -41.435 -0.646 56.773 1.00 95.94 174 ILE A C 1
ATOM 1341 O O . ILE A 1 174 ? -42.345 -0.473 57.580 1.00 95.94 174 ILE A O 1
ATOM 1345 N N . LEU A 1 175 ? -40.223 -1.056 57.158 1.00 94.81 175 LEU A N 1
ATOM 1346 C CA . LEU A 1 175 ? -39.863 -1.292 58.559 1.00 94.81 175 LEU A CA 1
ATOM 1347 C C . LEU A 1 175 ? -39.974 -0.012 59.395 1.00 94.81 175 LEU A C 1
ATOM 1349 O O . LEU A 1 175 ? -40.589 -0.035 60.459 1.00 94.81 175 LEU A O 1
ATOM 1353 N N . GLY A 1 176 ? -39.442 1.106 58.894 1.00 95.50 176 GLY A N 1
ATOM 1354 C CA . GLY A 1 176 ? -39.557 2.415 59.537 1.00 95.50 176 GLY A CA 1
ATOM 1355 C C . GLY A 1 176 ? -41.008 2.886 59.648 1.00 95.50 176 GLY A C 1
ATOM 1356 O O . GLY A 1 176 ? -41.400 3.427 60.676 1.00 95.50 176 GLY A O 1
ATOM 1357 N N . LEU A 1 177 ? -41.844 2.620 58.638 1.00 93.44 177 LEU A N 1
ATOM 1358 C CA . LEU A 1 177 ? -43.281 2.905 58.698 1.00 93.44 177 LEU A CA 1
ATOM 1359 C C . LEU A 1 177 ? -43.983 2.090 59.792 1.00 93.44 177 LEU A C 1
ATOM 1361 O O . LEU A 1 177 ? -44.726 2.656 60.591 1.00 93.44 177 LEU A O 1
ATOM 1365 N N . ASN A 1 178 ? -43.726 0.784 59.858 1.00 94.00 178 ASN A N 1
ATOM 1366 C CA . ASN A 1 178 ? -44.304 -0.080 60.888 1.00 94.00 178 ASN A CA 1
ATOM 1367 C C . ASN A 1 178 ? -43.868 0.356 62.296 1.00 94.00 178 ASN A C 1
ATOM 1369 O O . ASN A 1 178 ? -44.689 0.395 63.211 1.00 94.00 178 ASN A O 1
ATOM 1373 N N . ALA A 1 179 ? -42.599 0.741 62.462 1.00 93.31 179 ALA A N 1
ATOM 1374 C CA . ALA A 1 179 ? -42.078 1.249 63.726 1.00 93.31 179 ALA A CA 1
ATOM 1375 C C . ALA A 1 179 ? -42.705 2.599 64.121 1.00 93.31 179 ALA A C 1
ATOM 1377 O O . ALA A 1 179 ? -43.048 2.791 65.286 1.00 93.31 179 ALA A O 1
ATOM 1378 N N . ALA A 1 180 ? -42.941 3.502 63.162 1.00 92.62 180 ALA A N 1
ATOM 1379 C CA . ALA A 1 180 ? -43.633 4.768 63.406 1.00 92.62 180 ALA A CA 1
ATOM 1380 C C . ALA A 1 180 ? -45.092 4.558 63.857 1.00 92.62 180 ALA A C 1
ATOM 1382 O O . ALA A 1 180 ? -45.564 5.248 64.764 1.00 92.62 180 ALA A O 1
ATOM 1383 N N . ILE A 1 181 ? -45.793 3.579 63.269 1.00 91.12 181 ILE A N 1
ATOM 1384 C CA . ILE A 1 181 ? -47.155 3.198 63.677 1.00 91.12 181 ILE A CA 1
ATOM 1385 C C . ILE A 1 181 ? -47.158 2.694 65.126 1.00 91.12 181 ILE A C 1
ATOM 1387 O O . ILE A 1 181 ? -47.964 3.155 65.936 1.00 91.12 181 ILE A O 1
ATOM 1391 N N . GLU A 1 182 ? -46.238 1.795 65.481 1.00 93.88 182 GLU A N 1
ATOM 1392 C CA . GLU A 1 182 ? -46.179 1.237 66.837 1.00 93.88 182 GLU A CA 1
ATOM 1393 C C . GLU A 1 182 ? -45.736 2.287 67.873 1.00 93.88 182 GLU A C 1
ATOM 1395 O O . GLU A 1 182 ? -46.270 2.339 68.981 1.00 93.88 182 GLU A O 1
ATOM 1400 N N . ALA A 1 183 ? -44.838 3.200 67.491 1.00 93.88 183 ALA A N 1
ATOM 1401 C CA . ALA A 1 183 ? -44.454 4.347 68.309 1.00 93.88 183 ALA A CA 1
ATOM 1402 C C . ALA A 1 183 ? -45.645 5.278 68.595 1.00 93.88 183 ALA A C 1
ATOM 1404 O O . ALA A 1 183 ? -45.821 5.722 69.728 1.00 93.88 183 ALA A O 1
ATOM 1405 N N . SER A 1 184 ? -46.499 5.533 67.597 1.00 92.38 184 SER A N 1
ATOM 1406 C CA . SER A 1 184 ? -47.739 6.296 67.783 1.00 92.38 184 SER A CA 1
ATOM 1407 C C . SER A 1 184 ? -48.713 5.573 68.720 1.00 92.38 184 SER A C 1
ATOM 1409 O O . SER A 1 184 ? -49.326 6.201 69.585 1.00 92.38 184 SER A O 1
ATOM 1411 N N . ARG A 1 185 ? -48.800 4.242 68.612 1.00 92.31 185 ARG A N 1
ATOM 1412 C CA . ARG A 1 185 ? -49.656 3.396 69.454 1.00 92.31 185 ARG A CA 1
ATOM 1413 C C . ARG A 1 185 ? -49.227 3.374 70.925 1.00 92.31 185 ARG A C 1
ATOM 1415 O O . ARG A 1 185 ? -50.085 3.310 71.801 1.00 92.31 185 ARG A O 1
ATOM 1422 N N . ALA A 1 186 ? -47.925 3.462 71.198 1.00 92.31 186 ALA A N 1
ATOM 1423 C CA . ALA A 1 186 ? -47.361 3.533 72.548 1.00 92.31 186 ALA A CA 1
ATOM 1424 C C . ALA A 1 186 ? -47.519 4.915 73.227 1.00 92.31 186 ALA A C 1
ATOM 1426 O O . ALA A 1 186 ? -47.155 5.071 74.397 1.00 92.31 186 ALA A O 1
ATOM 1427 N N . GLY A 1 187 ? -48.055 5.921 72.524 1.00 89.81 187 GLY A N 1
ATOM 1428 C CA . GLY A 1 187 ? -48.318 7.253 73.071 1.00 89.81 187 GLY A CA 1
ATOM 1429 C C . GLY A 1 187 ? -47.046 7.970 73.540 1.00 89.81 187 GLY A C 1
ATOM 1430 O O . GLY A 1 187 ? -46.041 8.008 72.831 1.00 89.81 187 GLY A O 1
ATOM 1431 N N . GLU A 1 188 ? -47.068 8.535 74.751 1.00 88.50 188 GLU A N 1
ATOM 1432 C CA . GLU A 1 188 ? -45.926 9.269 75.330 1.00 88.50 188 GLU A CA 1
ATOM 1433 C C . GLU A 1 188 ? -44.657 8.403 75.453 1.00 88.50 188 GLU A C 1
ATOM 1435 O O . GLU A 1 188 ? -43.549 8.899 75.248 1.00 88.50 188 GLU A O 1
ATOM 1440 N N . HIS A 1 189 ? -44.798 7.094 75.697 1.00 89.00 189 HIS A N 1
ATOM 1441 C CA . HIS A 1 189 ? -43.658 6.175 75.803 1.00 89.00 189 HIS A CA 1
ATOM 1442 C C . HIS A 1 189 ? -42.979 5.890 74.451 1.00 89.00 189 HIS A C 1
ATOM 1444 O O . HIS A 1 189 ? -41.824 5.468 74.421 1.00 89.00 189 HIS A O 1
ATOM 1450 N N . GLY A 1 190 ? -43.664 6.144 73.330 1.00 91.69 190 GLY A N 1
ATOM 1451 C CA . GLY A 1 190 ? -43.159 5.904 71.976 1.00 91.69 190 GLY A CA 1
ATOM 1452 C C . GLY A 1 190 ? -42.426 7.086 71.336 1.00 91.69 190 GLY A C 1
ATOM 1453 O O . GLY A 1 190 ? -41.858 6.927 70.257 1.00 91.69 190 GLY A O 1
ATOM 1454 N N . ARG A 1 191 ? -42.382 8.264 71.977 1.00 89.38 191 ARG A N 1
ATOM 1455 C CA . ARG A 1 191 ? -41.819 9.502 71.393 1.00 89.38 191 ARG A CA 1
ATOM 1456 C C . ARG A 1 191 ? -40.395 9.351 70.847 1.00 89.38 191 ARG A C 1
ATOM 1458 O O . ARG A 1 191 ? -40.120 9.797 69.737 1.00 89.38 191 ARG A O 1
ATOM 1465 N N . GLY A 1 192 ? -39.500 8.706 71.598 1.00 91.06 192 GLY A N 1
ATOM 1466 C CA . GLY A 1 192 ? -38.122 8.466 71.148 1.00 91.06 192 GLY A CA 1
ATOM 1467 C C . GLY A 1 192 ? -38.049 7.515 69.949 1.00 91.06 192 GLY A C 1
ATOM 1468 O O . GLY A 1 192 ? -37.311 7.767 68.999 1.00 91.06 192 GLY A O 1
ATOM 1469 N N . PHE A 1 193 ? -38.877 6.466 69.949 1.00 92.44 193 PHE A N 1
ATOM 1470 C CA . PHE A 1 193 ? -38.987 5.521 68.835 1.00 92.44 193 PHE A CA 1
ATOM 1471 C C . PHE A 1 193 ? -39.561 6.169 67.570 1.00 92.44 19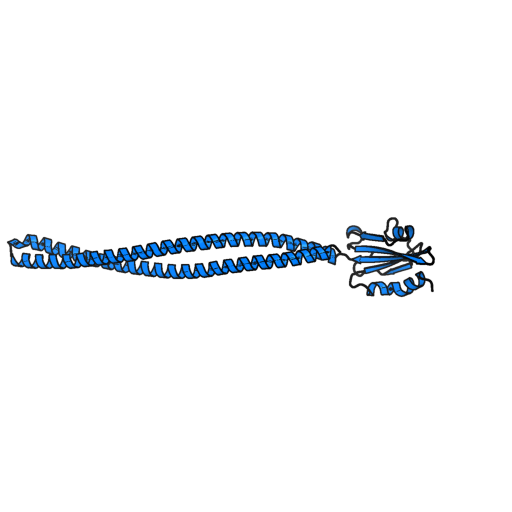3 PHE A C 1
ATOM 1473 O O . PHE A 1 193 ? -39.129 5.827 66.470 1.00 92.44 193 PHE A O 1
ATOM 1480 N N . ALA A 1 194 ? -40.484 7.127 67.705 1.00 92.69 194 ALA A N 1
ATOM 1481 C CA . ALA A 1 194 ? -41.044 7.862 66.572 1.00 92.69 194 ALA A CA 1
ATOM 1482 C C . ALA A 1 194 ? -39.964 8.663 65.826 1.00 92.69 194 ALA A C 1
ATOM 1484 O O . ALA A 1 194 ? -39.890 8.584 64.603 1.00 92.69 194 ALA A O 1
ATOM 1485 N N . ILE A 1 195 ? -39.075 9.354 66.555 1.00 93.69 195 ILE A N 1
ATOM 1486 C CA . ILE A 1 195 ? -37.965 10.126 65.965 1.00 93.69 195 ILE A CA 1
ATOM 1487 C C . ILE A 1 195 ? -37.017 9.208 65.184 1.00 93.69 195 ILE A C 1
ATOM 1489 O O . ILE A 1 195 ? -36.674 9.497 64.040 1.00 93.69 195 ILE A O 1
ATOM 1493 N N . VAL A 1 196 ? -36.627 8.075 65.778 1.00 95.44 196 VAL A N 1
ATOM 1494 C CA . VAL A 1 196 ? -35.753 7.094 65.111 1.00 95.44 196 VAL A CA 1
ATOM 1495 C C . VAL A 1 196 ? -36.427 6.520 63.861 1.00 95.44 196 VAL A C 1
ATOM 1497 O O . VAL A 1 196 ? -35.785 6.373 62.825 1.00 95.44 196 VAL A O 1
ATOM 1500 N N . SER A 1 197 ? -37.726 6.228 63.933 1.00 95.50 197 SER A N 1
ATOM 1501 C CA . SER A 1 197 ? -38.487 5.666 62.811 1.00 95.50 197 SER A CA 1
ATOM 1502 C C . SER A 1 197 ? -38.604 6.641 61.634 1.00 95.50 197 SER A C 1
ATOM 1504 O O . SER A 1 197 ? -38.476 6.225 60.481 1.00 95.50 197 SER A O 1
ATOM 1506 N N . GLU A 1 198 ? -38.803 7.935 61.908 1.00 95.12 198 GLU A N 1
ATOM 1507 C CA . GLU A 1 198 ? -38.807 8.993 60.889 1.00 95.12 198 GLU A CA 1
ATOM 1508 C C . GLU A 1 198 ? -37.438 9.096 60.196 1.00 95.12 198 GLU A C 1
ATOM 1510 O O . GLU A 1 198 ? -37.365 9.131 58.967 1.00 95.12 198 GLU A O 1
ATOM 1515 N N . GLU A 1 199 ? -36.345 9.046 60.964 1.00 96.75 199 GLU A N 1
ATOM 1516 C CA . GLU A 1 199 ? -34.985 9.105 60.419 1.00 96.75 199 GLU A CA 1
ATOM 1517 C C . GLU A 1 199 ? -34.653 7.876 59.556 1.00 96.75 199 GLU A C 1
ATOM 1519 O O . GLU A 1 199 ? -34.088 8.014 58.471 1.00 96.75 199 GLU A O 1
ATOM 1524 N N . VAL A 1 200 ? -35.082 6.674 59.964 1.00 96.50 200 VAL A N 1
ATOM 1525 C CA . VAL A 1 200 ? -34.946 5.452 59.146 1.00 96.50 200 VAL A CA 1
ATOM 1526 C C . VAL A 1 200 ? -35.698 5.586 57.819 1.00 96.50 200 VAL A C 1
ATOM 1528 O O . VAL A 1 200 ? -35.163 5.211 56.773 1.00 96.50 200 VAL A O 1
ATOM 1531 N N . ARG A 1 201 ? -36.918 6.143 57.825 1.00 96.62 201 ARG A N 1
ATOM 1532 C CA . ARG A 1 201 ? -37.684 6.392 56.590 1.00 96.62 201 ARG A CA 1
ATOM 1533 C C . ARG A 1 201 ? -36.994 7.412 55.693 1.00 96.62 201 ARG A C 1
ATOM 1535 O O . ARG A 1 201 ? -36.928 7.198 54.483 1.00 96.62 201 ARG A O 1
ATOM 1542 N N . ARG A 1 202 ? -36.456 8.487 56.272 1.00 96.94 202 ARG A N 1
ATOM 1543 C CA . ARG A 1 202 ? -35.707 9.512 55.538 1.00 96.94 202 ARG A CA 1
ATOM 1544 C C . ARG A 1 202 ? -34.482 8.909 54.849 1.00 96.94 202 ARG A C 1
ATOM 1546 O O . ARG A 1 202 ? -34.361 9.030 53.636 1.00 96.94 202 ARG A O 1
ATOM 1553 N N . LEU A 1 203 ? -33.654 8.159 55.582 1.00 96.94 203 LEU A N 1
ATOM 1554 C CA . LEU A 1 203 ? -32.483 7.462 55.032 1.00 96.94 203 LEU A CA 1
ATOM 1555 C C . LEU A 1 203 ? -32.861 6.454 53.938 1.00 96.94 203 LEU A C 1
ATOM 1557 O O . LEU A 1 203 ? -32.180 6.353 52.915 1.00 96.94 203 LEU A O 1
ATOM 1561 N N . ALA A 1 204 ? -33.958 5.718 54.126 1.00 97.12 204 ALA A N 1
ATOM 1562 C CA . ALA A 1 204 ? -34.460 4.792 53.120 1.00 97.12 204 ALA A CA 1
ATOM 1563 C C . ALA A 1 204 ? -34.896 5.524 51.840 1.00 97.12 204 ALA A C 1
ATOM 1565 O O . ALA A 1 204 ? -34.531 5.094 50.745 1.00 97.12 204 ALA A O 1
ATOM 1566 N N . SER A 1 205 ? -35.616 6.642 51.967 1.00 96.50 205 SER A N 1
ATOM 1567 C CA . SER A 1 205 ? -36.019 7.492 50.841 1.00 96.50 205 SER A CA 1
ATOM 1568 C C . SER A 1 205 ? -34.811 8.074 50.104 1.00 96.50 205 SER A C 1
ATOM 1570 O O . SER A 1 205 ? -34.737 7.968 48.880 1.00 96.50 205 SER A O 1
ATOM 1572 N N . ASP A 1 206 ? -33.838 8.621 50.834 1.00 97.06 206 ASP A N 1
ATOM 1573 C CA . ASP A 1 206 ? -32.604 9.166 50.257 1.00 97.06 206 ASP A CA 1
ATOM 1574 C C . ASP A 1 206 ? -31.841 8.076 49.480 1.00 97.06 206 ASP A C 1
ATOM 1576 O O . ASP A 1 206 ? -31.397 8.297 48.353 1.00 97.06 206 ASP A O 1
ATOM 1580 N N . THR A 1 207 ? -31.800 6.849 50.013 1.00 97.19 207 THR A N 1
ATOM 1581 C CA . THR A 1 207 ? -31.205 5.687 49.331 1.00 97.19 207 THR A CA 1
ATOM 1582 C C . THR A 1 207 ? -31.953 5.310 48.038 1.00 97.19 207 THR A C 1
ATOM 1584 O O . THR A 1 207 ? -31.316 4.960 47.041 1.00 97.19 207 THR A O 1
ATOM 1587 N N . ASP A 1 208 ? -33.290 5.388 47.993 1.00 94.88 208 ASP A N 1
ATOM 1588 C CA . ASP A 1 208 ? -34.065 5.129 46.760 1.00 94.88 208 ASP A CA 1
ATOM 1589 C C . ASP A 1 208 ? -33.764 6.182 45.680 1.00 94.88 208 ASP A C 1
ATOM 1591 O O . ASP A 1 208 ? -33.614 5.848 44.503 1.00 94.88 208 ASP A O 1
ATOM 1595 N N . VAL A 1 209 ? -33.607 7.450 46.072 1.00 96.50 209 VAL A N 1
ATOM 1596 C CA . VAL A 1 209 ? -33.215 8.525 45.149 1.00 96.50 209 VAL A CA 1
ATOM 1597 C C . VAL A 1 209 ? -31.800 8.291 44.614 1.00 96.50 209 VAL A C 1
ATOM 1599 O O . VAL A 1 209 ? -31.593 8.347 43.400 1.00 96.50 209 VAL A O 1
ATOM 1602 N N . SER A 1 210 ? -30.836 7.966 45.480 1.00 96.38 210 SER A N 1
ATOM 1603 C CA . SER A 1 210 ? -29.460 7.675 45.058 1.00 96.38 210 SER A CA 1
ATOM 1604 C C . SER A 1 210 ? -29.378 6.459 44.134 1.00 96.38 210 SER A C 1
ATOM 1606 O O . SER A 1 210 ? -28.700 6.517 43.111 1.00 96.38 210 SER A O 1
ATOM 1608 N N . THR A 1 211 ? -30.097 5.374 44.435 1.00 96.31 211 THR A N 1
ATOM 1609 C CA . THR A 1 211 ? -30.106 4.180 43.569 1.00 96.31 211 THR A CA 1
ATOM 1610 C C . THR A 1 211 ? -30.732 4.449 42.203 1.00 96.31 211 THR A C 1
ATOM 1612 O O . THR A 1 211 ? -30.220 3.948 41.209 1.00 96.31 211 THR A O 1
ATOM 1615 N N . LYS A 1 212 ? -31.774 5.286 42.109 1.00 94.56 212 LYS A N 1
ATOM 1616 C CA . LYS A 1 212 ? -32.315 5.742 40.813 1.00 94.56 212 LYS A CA 1
ATOM 1617 C C . LYS A 1 212 ? -31.300 6.555 40.006 1.00 94.56 212 LYS A C 1
ATOM 1619 O O . LYS A 1 212 ? -31.225 6.396 38.793 1.00 94.56 212 LYS A O 1
ATOM 1624 N N . ALA A 1 213 ? -30.522 7.416 40.661 1.00 95.56 213 ALA A N 1
ATOM 1625 C CA . ALA A 1 213 ? -29.470 8.170 39.985 1.00 95.56 213 ALA A CA 1
ATOM 1626 C C . ALA A 1 213 ? -28.359 7.246 39.452 1.00 95.56 213 ALA A C 1
ATOM 1628 O O . ALA A 1 213 ? -27.898 7.433 38.327 1.00 95.56 213 ALA A O 1
ATOM 1629 N N . ILE A 1 214 ? -27.973 6.222 40.223 1.00 96.12 214 ILE A N 1
ATOM 1630 C CA . ILE A 1 214 ? -27.016 5.195 39.780 1.00 96.12 214 ILE A CA 1
ATOM 1631 C C . ILE A 1 214 ? -27.571 4.414 38.581 1.00 96.12 214 ILE A C 1
ATOM 1633 O O . ILE A 1 214 ? -26.860 4.261 37.595 1.00 96.12 214 ILE A O 1
ATOM 1637 N N . ASP A 1 215 ? -28.834 3.980 38.631 1.00 93.44 215 ASP A N 1
ATOM 1638 C CA . ASP A 1 215 ? -29.509 3.246 37.546 1.00 93.44 215 ASP A CA 1
ATOM 1639 C C . ASP A 1 215 ? -29.471 4.029 36.220 1.00 93.44 215 ASP A C 1
ATOM 1641 O O . ASP A 1 215 ? -29.050 3.507 35.188 1.00 93.44 215 ASP A O 1
ATOM 1645 N N . ASN A 1 216 ? -29.790 5.329 36.266 1.00 95.06 216 ASN A N 1
ATOM 1646 C CA . ASN A 1 216 ? -29.691 6.209 35.098 1.00 95.06 216 ASN A CA 1
ATOM 1647 C C . ASN A 1 216 ? -28.255 6.294 34.553 1.00 95.06 216 ASN A C 1
ATOM 1649 O O . ASN A 1 216 ? -28.047 6.219 33.343 1.00 95.06 216 ASN A O 1
ATOM 1653 N N . ASN A 1 217 ? -27.254 6.431 35.428 1.00 95.44 217 ASN A N 1
ATOM 1654 C CA . ASN A 1 217 ? -25.854 6.490 35.005 1.00 95.44 217 ASN A CA 1
ATOM 1655 C C . ASN A 1 217 ? -25.400 5.174 34.360 1.00 95.44 217 ASN A C 1
ATOM 1657 O O . ASN A 1 217 ? -24.736 5.200 33.326 1.00 95.44 217 ASN A O 1
ATOM 1661 N N . VAL A 1 218 ? -25.791 4.028 34.925 1.00 95.38 218 VAL A N 1
ATOM 1662 C CA . VAL A 1 218 ? -25.485 2.707 34.358 1.00 95.38 218 VAL A CA 1
ATOM 1663 C C . VAL A 1 218 ? -26.079 2.566 32.956 1.00 95.38 218 VAL A C 1
ATOM 1665 O O . VAL A 1 218 ? -25.375 2.128 32.050 1.00 95.38 218 VAL A O 1
ATOM 1668 N N . GLN A 1 219 ? -27.320 3.011 32.731 1.00 93.88 219 GLN A N 1
ATOM 1669 C CA . GLN A 1 219 ? -27.947 2.980 31.401 1.00 93.88 219 GLN A CA 1
ATOM 1670 C C . GLN A 1 219 ? -27.200 3.838 30.368 1.00 93.88 219 GLN A C 1
ATOM 1672 O O . GLN A 1 219 ? -27.037 3.430 29.213 1.00 93.88 219 GLN A O 1
ATOM 1677 N N . VAL A 1 220 ? -26.710 5.015 30.770 1.00 96.25 220 VAL A N 1
ATOM 1678 C CA . VAL A 1 220 ? -25.898 5.884 29.901 1.00 96.25 220 VAL A CA 1
ATOM 1679 C C . VAL A 1 220 ? -24.580 5.200 29.529 1.00 96.25 220 VAL A C 1
ATOM 1681 O O . VAL A 1 220 ? -24.191 5.194 28.357 1.00 96.25 220 VAL A O 1
ATOM 1684 N N . VAL A 1 221 ? -23.908 4.576 30.500 1.00 96.06 221 VAL A N 1
ATOM 1685 C CA . VAL A 1 221 ? -22.657 3.844 30.255 1.00 96.06 221 VAL A CA 1
ATOM 1686 C C . VAL A 1 221 ? -22.901 2.627 29.361 1.00 96.06 221 VAL A C 1
ATOM 1688 O O . VAL A 1 221 ? -22.179 2.456 28.385 1.00 96.06 221 VAL A O 1
ATOM 1691 N N . GLN A 1 222 ? -23.950 1.837 29.605 1.00 94.38 222 GLN A N 1
ATOM 1692 C CA . GLN A 1 222 ? -24.329 0.704 28.749 1.00 94.38 222 GLN A CA 1
ATOM 1693 C C . GLN A 1 222 ? -24.596 1.133 27.300 1.00 94.38 222 GLN A C 1
ATOM 1695 O O . GLN A 1 222 ? -24.131 0.484 26.366 1.00 94.38 222 GLN A O 1
ATOM 1700 N N . SER A 1 223 ? -25.284 2.260 27.103 1.00 96.06 223 SER A N 1
ATOM 1701 C CA . SER A 1 223 ? -25.517 2.816 25.763 1.00 96.06 223 SER A CA 1
ATOM 1702 C C . SER A 1 223 ? -24.202 3.201 25.075 1.00 96.06 223 SER A C 1
ATOM 1704 O O . SER A 1 223 ? -24.021 2.959 23.884 1.00 96.06 223 SER A O 1
ATOM 1706 N N . SER A 1 224 ? -23.256 3.755 25.836 1.00 96.38 224 SER A N 1
ATOM 1707 C CA . SER A 1 224 ? -21.932 4.140 25.333 1.00 96.38 224 SER A CA 1
ATOM 1708 C C . SER A 1 224 ? -21.083 2.917 24.970 1.00 96.38 224 SER A C 1
ATOM 1710 O O . SER A 1 224 ? -20.417 2.913 23.939 1.00 96.38 224 SER A O 1
ATOM 1712 N N . VAL A 1 225 ? -21.158 1.853 25.775 1.00 96.69 225 VAL A N 1
ATOM 1713 C CA . VAL A 1 225 ? -20.535 0.551 25.494 1.00 96.69 225 VAL A CA 1
ATOM 1714 C C . VAL A 1 225 ? -21.096 -0.052 24.207 1.00 96.69 225 VAL A C 1
ATOM 1716 O O . VAL A 1 225 ? -20.327 -0.524 23.375 1.00 96.69 225 VAL A O 1
ATOM 1719 N N . GLN A 1 226 ? -22.411 0.019 23.986 1.00 95.25 226 GLN A N 1
ATOM 1720 C CA . GLN A 1 226 ? -23.023 -0.497 22.760 1.00 95.25 226 GLN A CA 1
ATOM 1721 C C . GLN A 1 226 ? -22.524 0.232 21.504 1.00 95.25 226 GLN A C 1
ATOM 1723 O O . GLN A 1 226 ? -22.185 -0.414 20.514 1.00 95.25 226 GLN A O 1
ATOM 1728 N N . LEU A 1 227 ? -22.412 1.564 21.558 1.00 96.69 227 LEU A N 1
ATOM 1729 C CA . LEU A 1 227 ? -21.824 2.347 20.465 1.00 96.69 227 LEU A CA 1
ATOM 1730 C C . LEU A 1 227 ? -20.369 1.945 20.196 1.00 96.69 227 LEU A C 1
ATOM 1732 O O . LEU A 1 227 ? -19.935 1.898 19.046 1.00 96.69 227 LEU A O 1
ATOM 1736 N N . LEU A 1 228 ? -19.620 1.639 21.254 1.00 96.94 228 LEU A N 1
ATOM 1737 C CA . LEU A 1 228 ? -18.227 1.232 21.150 1.00 96.94 228 LEU A CA 1
ATOM 1738 C C . LEU A 1 228 ? -18.088 -0.165 20.519 1.00 96.94 228 LEU A C 1
ATOM 1740 O O . LEU A 1 228 ? -17.235 -0.346 19.654 1.00 96.94 228 LEU A O 1
ATOM 1744 N N . ILE A 1 229 ? -18.977 -1.109 20.847 1.00 96.19 229 ILE A N 1
ATOM 1745 C CA . ILE A 1 229 ? -19.073 -2.422 20.180 1.00 96.19 229 ILE A CA 1
ATOM 1746 C C . ILE A 1 229 ? -19.313 -2.258 18.674 1.00 96.19 229 ILE A C 1
ATOM 1748 O O . ILE A 1 229 ? -18.675 -2.924 17.857 1.00 96.19 229 ILE A O 1
ATOM 1752 N N . ASP A 1 230 ? -20.218 -1.364 18.279 1.00 96.94 230 ASP A N 1
ATOM 1753 C CA . ASP A 1 230 ? -20.508 -1.143 16.861 1.00 96.94 230 ASP A CA 1
ATOM 1754 C C . ASP A 1 230 ? -19.322 -0.489 16.132 1.00 96.94 230 ASP A C 1
ATOM 1756 O O . ASP A 1 230 ? -18.996 -0.879 15.007 1.00 96.94 230 ASP A O 1
ATOM 1760 N N . ALA A 1 231 ? -18.611 0.432 16.791 1.00 97.31 231 ALA A N 1
ATOM 1761 C CA . ALA A 1 231 ? -17.378 1.016 16.269 1.00 97.31 231 ALA A CA 1
ATOM 1762 C C . ALA A 1 231 ? -16.258 -0.029 16.102 1.00 97.31 231 ALA A C 1
ATOM 1764 O O . ALA A 1 231 ? -15.573 -0.032 15.079 1.00 97.31 231 ALA A O 1
ATOM 1765 N N . ILE A 1 232 ? -16.096 -0.954 17.057 1.00 97.81 232 ILE A N 1
ATOM 1766 C CA . ILE A 1 232 ? -15.141 -2.073 16.966 1.00 97.81 232 ILE A CA 1
ATOM 1767 C C . ILE A 1 232 ? -15.446 -2.956 15.755 1.00 97.81 232 ILE A C 1
ATOM 1769 O O . ILE A 1 232 ? -14.532 -3.316 15.012 1.00 97.81 232 ILE A O 1
ATOM 1773 N N . LYS A 1 233 ? -16.720 -3.294 15.517 1.00 96.69 233 LYS A N 1
ATOM 1774 C CA . LYS A 1 233 ? -17.119 -4.105 14.353 1.00 96.69 233 LYS A CA 1
ATOM 1775 C C . LYS A 1 233 ? -16.753 -3.421 13.039 1.00 96.69 233 LYS A C 1
ATOM 1777 O O . LYS A 1 233 ? -16.209 -4.064 12.145 1.00 96.69 233 LYS A O 1
ATOM 1782 N N . GLN A 1 234 ? -17.012 -2.118 12.934 1.00 97.25 234 GLN A N 1
ATOM 1783 C CA . GLN A 1 234 ? -16.626 -1.335 11.758 1.00 97.25 234 GLN A CA 1
ATOM 1784 C C . GLN A 1 234 ? -15.104 -1.304 11.577 1.00 97.25 234 GLN A C 1
ATOM 1786 O O . GLN A 1 234 ? -14.613 -1.558 10.479 1.00 97.25 234 GLN A O 1
ATOM 1791 N N . LEU A 1 235 ? -14.353 -1.056 12.654 1.00 96.94 235 LEU A N 1
ATOM 1792 C CA . LEU A 1 235 ? -12.888 -1.070 12.643 1.00 96.94 235 LEU A CA 1
ATOM 1793 C C . LEU A 1 235 ? -12.322 -2.430 12.228 1.00 96.94 235 LEU A C 1
ATOM 1795 O O . LEU A 1 235 ? -11.353 -2.480 11.472 1.00 96.94 235 LEU A O 1
ATOM 1799 N N . THR A 1 236 ? -12.936 -3.521 12.682 1.00 97.50 236 THR A N 1
ATOM 1800 C CA . THR A 1 236 ? -12.548 -4.886 12.306 1.00 97.50 236 THR A CA 1
ATOM 1801 C C . THR A 1 236 ? -12.689 -5.083 10.800 1.00 97.50 236 THR A C 1
ATOM 1803 O O . THR A 1 236 ? -11.713 -5.434 10.144 1.00 97.50 236 THR A O 1
ATOM 1806 N N . ALA A 1 237 ? -13.853 -4.749 10.233 1.00 97.31 237 ALA A N 1
ATOM 1807 C CA . ALA A 1 237 ? -14.098 -4.873 8.796 1.00 97.31 237 ALA A CA 1
ATOM 1808 C C . ALA A 1 237 ? -13.140 -4.007 7.955 1.00 97.31 237 ALA A C 1
ATOM 1810 O O . ALA A 1 237 ? -12.614 -4.459 6.941 1.00 97.31 237 ALA A O 1
ATOM 1811 N N . VAL A 1 238 ? -12.870 -2.768 8.383 1.00 97.06 238 VAL A N 1
ATOM 1812 C CA . VAL A 1 238 ? -11.900 -1.887 7.705 1.00 97.06 238 VAL A CA 1
ATOM 1813 C C . VAL A 1 238 ? -10.489 -2.475 7.758 1.00 97.06 238 VAL A C 1
ATOM 1815 O O . VAL A 1 238 ? -9.773 -2.445 6.761 1.00 97.06 238 VAL A O 1
ATOM 1818 N N . THR A 1 239 ? -10.093 -3.044 8.895 1.00 97.69 239 THR A N 1
ATOM 1819 C CA . THR A 1 239 ? -8.763 -3.647 9.068 1.00 97.69 239 THR A CA 1
ATOM 1820 C C . THR A 1 239 ? -8.590 -4.899 8.206 1.00 97.69 239 THR A C 1
ATOM 1822 O O . THR A 1 239 ? -7.531 -5.092 7.614 1.00 97.69 239 THR A O 1
ATOM 1825 N N . GLU A 1 240 ? -9.630 -5.725 8.074 1.00 95.25 240 GLU A N 1
ATOM 1826 C CA . GLU A 1 240 ? -9.633 -6.878 7.164 1.00 95.25 240 GLU A CA 1
ATOM 1827 C C . GLU A 1 240 ? -9.520 -6.447 5.696 1.00 95.25 240 GLU A C 1
ATOM 1829 O O . GLU A 1 240 ? -8.730 -7.022 4.945 1.00 95.25 240 GLU A O 1
ATOM 1834 N N . ASN A 1 241 ? -10.239 -5.392 5.299 1.00 96.62 241 ASN A N 1
ATOM 1835 C CA . ASN A 1 241 ? -10.123 -4.827 3.954 1.00 96.62 241 ASN A CA 1
ATOM 1836 C C . ASN A 1 241 ? -8.707 -4.304 3.680 1.00 96.62 241 ASN A C 1
ATOM 1838 O O . ASN A 1 241 ? -8.132 -4.641 2.648 1.00 96.62 241 ASN A O 1
ATOM 1842 N N . HIS A 1 242 ? -8.107 -3.557 4.615 1.00 95.06 242 HIS A N 1
ATOM 1843 C CA . HIS A 1 242 ? -6.723 -3.092 4.479 1.00 95.06 242 HIS A CA 1
ATOM 1844 C C . HIS A 1 242 ? -5.736 -4.253 4.309 1.00 95.06 242 HIS A C 1
ATOM 1846 O O . HIS A 1 242 ? -4.825 -4.166 3.488 1.00 95.06 242 HIS A O 1
ATOM 1852 N N . ALA A 1 243 ? -5.916 -5.359 5.038 1.00 95.25 243 ALA A N 1
ATOM 1853 C CA . ALA A 1 243 ? -5.071 -6.540 4.867 1.00 95.25 243 ALA A CA 1
ATOM 1854 C C . ALA A 1 243 ? -5.185 -7.121 3.443 1.00 95.25 243 ALA A C 1
ATOM 1856 O O . ALA A 1 243 ? -4.174 -7.496 2.845 1.00 95.25 243 ALA A O 1
ATOM 1857 N N . GLY A 1 244 ? -6.398 -7.146 2.881 1.00 95.81 244 GLY A N 1
ATOM 1858 C CA . GLY A 1 244 ? -6.640 -7.535 1.490 1.00 95.81 244 GLY A CA 1
ATOM 1859 C C . GLY A 1 244 ? -5.968 -6.599 0.480 1.00 95.81 244 GLY A C 1
ATOM 1860 O O . GLY A 1 244 ? -5.242 -7.060 -0.399 1.00 95.81 244 GLY A O 1
ATOM 1861 N N . GLU A 1 245 ? -6.134 -5.285 0.641 1.00 96.81 245 GLU A N 1
ATOM 1862 C CA . GLU A 1 245 ? -5.524 -4.271 -0.232 1.00 96.81 245 GLU A CA 1
ATOM 1863 C C . GLU A 1 245 ? -3.989 -4.355 -0.231 1.00 96.81 245 GLU A C 1
ATOM 1865 O O . GLU A 1 245 ? -3.351 -4.263 -1.282 1.00 96.81 245 GLU A O 1
ATOM 1870 N N . VAL A 1 246 ? -3.373 -4.595 0.931 1.00 96.56 246 VAL A N 1
ATOM 1871 C CA . VAL A 1 246 ? -1.919 -4.794 1.041 1.00 96.56 246 VAL A CA 1
ATOM 1872 C C . VAL A 1 246 ? -1.461 -6.026 0.254 1.00 96.56 246 VAL A C 1
ATOM 1874 O O . VAL A 1 246 ? -0.428 -5.974 -0.422 1.00 96.56 246 VAL A O 1
ATOM 1877 N N . ALA A 1 247 ? -2.229 -7.117 0.286 1.00 94.50 247 ALA A N 1
ATOM 1878 C CA . ALA A 1 247 ? -1.928 -8.312 -0.498 1.00 94.50 247 ALA A CA 1
ATOM 1879 C C . ALA A 1 247 ? -2.040 -8.055 -2.014 1.00 94.50 247 ALA A C 1
ATOM 1881 O O . ALA A 1 247 ? -1.182 -8.497 -2.784 1.00 94.50 247 ALA A O 1
ATOM 1882 N N . GLU A 1 248 ? -3.043 -7.289 -2.454 1.00 96.94 248 GLU A N 1
ATOM 1883 C CA . GLU A 1 248 ? -3.187 -6.886 -3.860 1.00 96.94 248 GLU A CA 1
ATOM 1884 C C . GLU A 1 248 ? -2.045 -5.971 -4.330 1.00 96.94 248 GLU A C 1
ATOM 1886 O O . GLU A 1 248 ? -1.538 -6.123 -5.451 1.00 96.94 248 GLU A O 1
ATOM 1891 N N . ILE A 1 249 ? -1.589 -5.052 -3.471 1.00 96.75 249 ILE A N 1
ATOM 1892 C CA . ILE A 1 249 ? -0.411 -4.215 -3.734 1.00 96.75 249 ILE A CA 1
ATOM 1893 C C . ILE A 1 249 ? 0.820 -5.099 -3.939 1.00 96.75 249 ILE A C 1
ATOM 1895 O O . ILE A 1 249 ? 1.534 -4.919 -4.927 1.00 96.75 249 ILE A O 1
ATOM 1899 N N . ALA A 1 250 ? 1.054 -6.077 -3.059 1.00 94.12 250 ALA A N 1
ATOM 1900 C CA . ALA A 1 250 ? 2.187 -6.993 -3.182 1.00 94.12 250 ALA A CA 1
ATOM 1901 C C . ALA A 1 250 ? 2.165 -7.752 -4.522 1.00 94.12 250 ALA A C 1
ATOM 1903 O O . ALA A 1 250 ? 3.161 -7.764 -5.249 1.00 94.12 250 ALA A O 1
ATOM 1904 N N . GLN A 1 251 ? 1.008 -8.294 -4.914 1.00 96.00 251 GLN A N 1
ATOM 1905 C CA . GLN A 1 251 ? 0.856 -8.986 -6.197 1.00 96.00 251 GLN A CA 1
ATOM 1906 C C . GLN A 1 251 ? 1.080 -8.053 -7.402 1.00 96.00 251 GLN A C 1
ATOM 1908 O O . GLN A 1 251 ? 1.703 -8.432 -8.402 1.00 96.00 251 GLN A O 1
ATOM 1913 N N . SER A 1 252 ? 0.584 -6.818 -7.320 1.00 97.31 252 SER A N 1
ATOM 1914 C CA . SER A 1 252 ? 0.766 -5.810 -8.366 1.00 97.31 252 SER A CA 1
ATOM 1915 C C . SER A 1 252 ? 2.236 -5.425 -8.525 1.00 97.31 252 SER A C 1
ATOM 1917 O O . SER A 1 252 ? 2.723 -5.312 -9.653 1.00 97.31 252 SER A O 1
ATOM 1919 N N . LEU A 1 253 ? 2.969 -5.294 -7.417 1.00 96.94 253 LEU A N 1
ATOM 1920 C CA . LEU A 1 253 ? 4.401 -5.005 -7.426 1.00 96.94 253 LEU A CA 1
ATOM 1921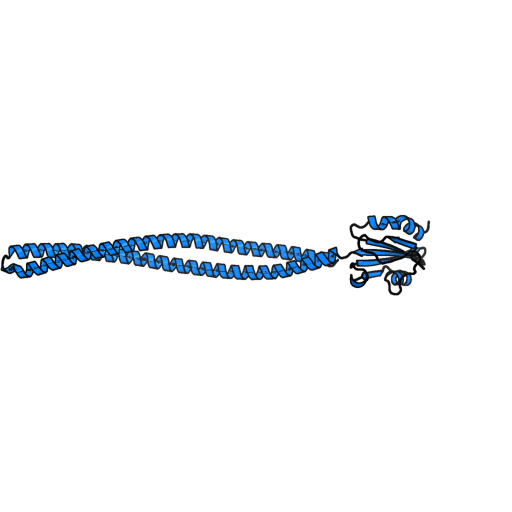 C C . LEU A 1 253 ? 5.213 -6.111 -8.092 1.00 96.94 253 LEU A C 1
ATOM 1923 O O . LEU A 1 253 ? 6.065 -5.794 -8.919 1.00 96.94 253 LEU A O 1
ATOM 1927 N N . GLU A 1 254 ? 4.912 -7.388 -7.841 1.00 95.69 254 GLU A N 1
ATOM 1928 C CA . GLU A 1 254 ? 5.575 -8.492 -8.550 1.00 95.69 254 GLU A CA 1
ATOM 1929 C C . GLU A 1 254 ? 5.377 -8.401 -10.070 1.00 95.69 254 GLU A C 1
ATOM 1931 O O . GLU A 1 254 ? 6.282 -8.683 -10.864 1.00 95.69 254 GLU A O 1
ATOM 1936 N N . ARG A 1 255 ? 4.175 -8.010 -10.510 1.00 96.94 255 ARG A N 1
ATOM 1937 C CA . ARG A 1 255 ? 3.884 -7.840 -11.935 1.00 96.94 255 ARG A CA 1
ATOM 1938 C C . ARG A 1 255 ? 4.662 -6.664 -12.525 1.00 96.94 255 ARG A C 1
ATOM 1940 O O . ARG A 1 255 ? 5.233 -6.820 -13.607 1.00 96.94 255 ARG A O 1
ATOM 1947 N N . ILE A 1 256 ? 4.713 -5.531 -11.825 1.00 97.38 256 ILE A N 1
ATOM 1948 C CA . ILE A 1 256 ? 5.488 -4.353 -12.240 1.00 97.38 256 ILE A CA 1
ATOM 1949 C C . ILE A 1 256 ? 6.980 -4.694 -12.294 1.00 97.38 256 ILE A C 1
ATOM 1951 O O . ILE A 1 256 ? 7.644 -4.340 -13.265 1.00 97.38 256 ILE A O 1
ATOM 1955 N N . GLU A 1 257 ? 7.499 -5.447 -11.324 1.00 97.12 257 GLU A N 1
ATOM 1956 C CA . GLU A 1 257 ? 8.893 -5.891 -11.304 1.00 97.12 257 GLU A CA 1
ATOM 1957 C C . GLU A 1 257 ? 9.239 -6.715 -12.552 1.00 97.12 257 GLU A C 1
ATOM 1959 O O . GLU A 1 257 ? 10.241 -6.452 -13.220 1.00 97.12 257 GLU A O 1
ATOM 1964 N N . ARG A 1 258 ? 8.389 -7.686 -12.919 1.00 96.94 258 ARG A N 1
ATOM 1965 C CA . ARG A 1 258 ? 8.575 -8.489 -14.140 1.00 96.94 258 ARG A CA 1
ATOM 1966 C C . ARG A 1 258 ? 8.571 -7.623 -15.401 1.00 96.94 258 ARG A C 1
ATOM 1968 O O . ARG A 1 258 ? 9.416 -7.817 -16.275 1.00 96.94 258 ARG A O 1
ATOM 1975 N N . MET A 1 259 ? 7.648 -6.666 -15.493 1.00 96.38 259 MET A N 1
ATOM 1976 C CA . MET A 1 259 ? 7.571 -5.733 -16.623 1.00 96.38 259 MET A CA 1
ATOM 1977 C C . MET A 1 259 ? 8.820 -4.850 -16.708 1.00 96.38 259 MET A C 1
ATOM 1979 O O . MET A 1 259 ? 9.408 -4.719 -17.779 1.00 96.38 259 MET A O 1
ATOM 1983 N N . ALA A 1 260 ? 9.274 -4.311 -15.580 1.00 96.56 260 ALA A N 1
ATOM 1984 C CA . ALA A 1 260 ? 10.457 -3.466 -15.508 1.00 96.56 260 ALA A CA 1
ATOM 1985 C C . ALA A 1 260 ? 11.737 -4.234 -15.870 1.00 96.56 260 ALA A C 1
ATOM 1987 O O . ALA A 1 260 ? 12.538 -3.744 -16.665 1.00 96.56 260 ALA A O 1
ATOM 1988 N N . LYS A 1 261 ? 11.892 -5.480 -15.395 1.00 95.38 261 LYS A N 1
ATOM 1989 C CA . LYS A 1 261 ? 12.977 -6.377 -15.837 1.00 95.38 261 LYS A CA 1
ATOM 1990 C C . LYS A 1 261 ? 12.951 -6.584 -17.349 1.00 95.38 261 LYS A C 1
ATOM 1992 O O . LYS A 1 261 ? 13.999 -6.544 -17.984 1.00 95.38 261 LYS A O 1
ATOM 1997 N N . SER A 1 262 ? 11.768 -6.762 -17.937 1.00 95.50 262 SER A N 1
ATOM 1998 C CA . SER A 1 262 ? 11.631 -6.908 -19.387 1.00 95.50 262 SER A CA 1
ATOM 1999 C C . SER A 1 262 ? 12.086 -5.653 -20.142 1.00 95.50 262 SER A C 1
ATOM 2001 O O . SER A 1 262 ? 12.825 -5.786 -21.114 1.00 95.50 262 SER A O 1
ATOM 2003 N N . LEU A 1 263 ? 11.738 -4.451 -19.668 1.00 93.81 263 LEU A N 1
ATOM 2004 C CA . LEU A 1 263 ? 12.216 -3.187 -20.248 1.00 93.81 263 LEU A CA 1
ATOM 2005 C C . LEU A 1 263 ? 13.741 -3.053 -20.168 1.00 93.81 263 LEU A C 1
ATOM 2007 O O . LEU A 1 263 ? 14.377 -2.687 -21.155 1.00 93.81 263 LEU A O 1
ATOM 2011 N N . VAL A 1 264 ? 14.334 -3.413 -19.024 1.00 93.75 264 VAL A N 1
ATOM 2012 C CA . VAL A 1 264 ? 15.795 -3.426 -18.852 1.00 93.75 264 VAL A CA 1
ATOM 2013 C C . VAL A 1 264 ? 16.456 -4.379 -19.849 1.00 93.75 264 VAL A C 1
ATOM 2015 O O . VAL A 1 264 ? 17.462 -4.020 -20.453 1.00 93.75 264 VAL A O 1
ATOM 2018 N N . GLU A 1 265 ? 15.902 -5.574 -20.061 1.00 92.44 265 GLU A N 1
ATOM 2019 C CA . GLU A 1 265 ? 16.434 -6.516 -21.054 1.00 92.44 265 GLU A CA 1
ATOM 2020 C C . GLU A 1 265 ? 16.247 -6.030 -22.500 1.00 92.44 265 GLU A C 1
ATOM 2022 O O . GLU A 1 265 ? 17.118 -6.265 -23.336 1.00 92.44 265 GLU A O 1
ATOM 2027 N N . MET A 1 266 ? 15.157 -5.318 -22.810 1.00 89.31 266 MET A N 1
ATOM 2028 C CA . MET A 1 266 ? 14.968 -4.702 -24.129 1.00 89.31 266 MET A CA 1
ATOM 2029 C C . MET A 1 266 ? 15.985 -3.587 -24.391 1.00 89.31 266 MET A C 1
ATOM 2031 O O . MET A 1 266 ? 16.529 -3.528 -25.488 1.00 89.31 266 MET A O 1
ATOM 2035 N N . GLY A 1 267 ? 16.279 -2.750 -23.393 1.00 84.75 267 GLY A N 1
ATOM 2036 C CA . GLY A 1 267 ? 17.244 -1.652 -23.509 1.00 84.75 267 GLY A CA 1
ATOM 2037 C C . GLY A 1 267 ? 18.719 -2.081 -23.538 1.00 84.75 267 GLY A C 1
ATOM 2038 O O . GLY A 1 267 ? 19.589 -1.253 -23.784 1.00 84.75 267 GLY A O 1
ATOM 2039 N N . LYS A 1 268 ? 19.026 -3.362 -23.287 1.00 79.56 268 LYS A N 1
ATOM 2040 C CA . LYS A 1 268 ? 20.387 -3.920 -23.425 1.00 79.56 268 LYS A CA 1
ATOM 2041 C C . LYS A 1 268 ? 20.749 -4.328 -24.861 1.00 79.56 268 LYS A C 1
ATOM 2043 O O . LYS A 1 268 ? 21.925 -4.607 -25.101 1.00 79.56 268 LYS A O 1
ATOM 2048 N N . LYS A 1 269 ? 19.764 -4.458 -25.755 1.00 60.91 269 LYS A N 1
ATOM 2049 C CA . LYS A 1 269 ? 19.960 -4.861 -27.158 1.00 60.91 269 LYS A CA 1
ATOM 2050 C C . LYS A 1 269 ? 20.400 -3.685 -28.016 1.00 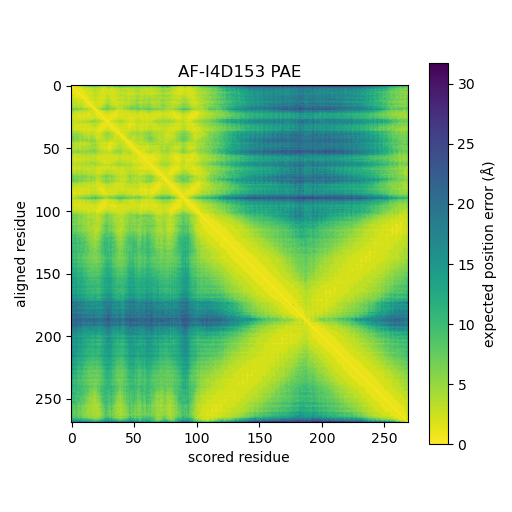60.91 269 LYS A C 1
ATOM 2052 O O . LYS A 1 269 ? 21.214 -3.944 -28.930 1.00 60.91 269 LYS A O 1
#

Nearest PDB structures (foldseek):
  8c5v-assembly1_I  TM=6.618E-01  e=2.515E-05  Escherichia coli
  6grj-assembly1_F  TM=5.985E-01  e=4.321E-02  Aeromonas hydrophila
  6r1j-assembly1_D-2  TM=6.261E-01  e=7.325E-02  Aeromonas hydrophila J-1
  5xg2-assembly1_A  TM=4.486E-01  e=6.613E-03  Pyrococcus yayanosii CH1

Sequence (269 aa):
MTKFQAYQLIVSEIQQLFNDDVAVTLFDTEKIVAYYPGKTIDTKARIGNPPTPGSNVLEALTSGKRVVRRIPKELFGVPFVGIALPIMEDSEIVGCLAVACSIELYDNLFSTGKEILETVVKISSSAQNLSGGTEELAATIRRIDNETEHVSTEMNRTNELTQQIKKISKQSNILGLNAAIEASRAGEHGRGFAIVSEEVRRLASDTDVSTKAIDNNVQVVQSSVQLLIDAIKQLTAVTENHAGEVAEIAQSLERIERMAKSLVEMGKK

Secondary structure (DSSP, 8-state):
--HHHHHHHHTTTGGGG-SS-EEEEEE-SSSEEEEE--SS------TTPPPPTT-HHHHHHHHSS-EEEEE-HHHHSS-EEEEEEEEEETTEEEEEEEEEEE-HHHHHHHHHHHHHHHHHHHHHHHHHHHHHHHHHHHHHHHHHHHHHHHHHHHHHHHHHHHHHHHHHHHHHHHHHHHHHHHHHHTGGGGHHHHHHHHHHHHHHHHHHHHHHHHHHHHHHHHHHHHHHHHHHHHHHHHHHHHHHHHHHHHHHHHHHHHHHHHHHHHHT-

Mean predicted aligned error: 8.18 Å